Protein AF-A0A453EHL2-F1 (afdb_monomer_lite)

Structure (mmCIF, N/CA/C/O backbone):
data_AF-A0A453EHL2-F1
#
_entry.id   AF-A0A453EHL2-F1
#
loop_
_atom_site.group_PDB
_atom_site.id
_atom_site.type_symbol
_atom_site.label_atom_id
_atom_site.label_alt_id
_atom_site.label_comp_id
_atom_site.label_asym_id
_atom_site.label_entity_id
_atom_site.label_seq_id
_atom_site.pdbx_PDB_ins_code
_atom_site.Cartn_x
_atom_site.Cartn_y
_atom_site.Cartn_z
_atom_site.occupancy
_atom_site.B_iso_or_equiv
_atom_site.auth_seq_id
_atom_site.auth_comp_id
_atom_site.auth_asym_id
_atom_site.auth_atom_id
_atom_site.pdbx_PDB_model_num
ATOM 1 N N . MET A 1 1 ? 47.346 1.087 -77.028 1.00 61.34 1 MET A N 1
ATOM 2 C CA . MET A 1 1 ? 46.342 2.070 -76.551 1.00 61.34 1 MET A CA 1
ATOM 3 C C . MET A 1 1 ? 45.057 1.338 -76.173 1.00 61.34 1 MET A C 1
ATOM 5 O O . MET A 1 1 ? 44.597 0.521 -76.953 1.00 61.34 1 MET A O 1
ATOM 9 N N . VAL A 1 2 ? 44.502 1.572 -74.978 1.00 69.56 2 VAL A N 1
ATOM 10 C CA . VAL A 1 2 ? 43.252 0.925 -74.516 1.00 69.56 2 VAL A CA 1
ATOM 11 C C . VAL A 1 2 ? 42.043 1.562 -75.211 1.00 69.56 2 VAL A C 1
ATOM 13 O O . VAL A 1 2 ? 41.914 2.787 -75.199 1.00 69.56 2 VAL A O 1
ATOM 16 N N . SER A 1 3 ? 41.150 0.739 -75.769 1.00 83.94 3 SER A N 1
ATOM 17 C CA . SER A 1 3 ? 39.964 1.190 -76.513 1.00 83.94 3 SER A CA 1
ATOM 18 C C . SER A 1 3 ? 38.950 1.913 -75.615 1.00 83.94 3 SER A C 1
ATOM 20 O O . SER A 1 3 ? 38.736 1.557 -74.450 1.00 83.94 3 SER A O 1
ATOM 22 N N . LEU A 1 4 ? 38.277 2.927 -76.165 1.00 85.06 4 LEU A N 1
ATOM 23 C CA . LEU A 1 4 ? 37.256 3.723 -75.477 1.00 85.06 4 LEU A CA 1
ATOM 24 C C . LEU A 1 4 ? 36.092 2.857 -74.952 1.00 85.06 4 LEU A C 1
ATOM 26 O O . LEU A 1 4 ? 35.589 3.089 -73.850 1.00 85.06 4 LEU A O 1
ATOM 30 N N . ALA A 1 5 ? 35.745 1.786 -75.672 1.00 86.94 5 ALA A N 1
ATOM 31 C CA . ALA A 1 5 ? 34.728 0.819 -75.257 1.00 86.94 5 ALA A CA 1
ATOM 32 C C . ALA A 1 5 ? 35.096 0.100 -73.941 1.00 86.94 5 ALA A C 1
ATOM 34 O O . ALA A 1 5 ? 34.251 -0.062 -73.054 1.00 86.94 5 ALA A O 1
ATOM 35 N N . GLN A 1 6 ? 36.373 -0.257 -73.760 1.00 89.06 6 GLN A N 1
ATOM 36 C CA . GLN A 1 6 ? 36.868 -0.912 -72.543 1.00 89.06 6 GLN A CA 1
ATOM 37 C C . GLN A 1 6 ? 36.825 0.039 -71.334 1.00 89.06 6 GLN A C 1
ATOM 39 O O . GLN A 1 6 ? 36.450 -0.368 -70.229 1.00 89.06 6 GLN A O 1
ATOM 44 N N . LYS A 1 7 ? 37.127 1.331 -71.536 1.00 91.00 7 LYS A N 1
ATOM 45 C CA . LYS A 1 7 ? 36.988 2.364 -70.490 1.00 91.00 7 LYS A CA 1
ATOM 46 C C . LYS A 1 7 ? 35.525 2.527 -70.054 1.00 91.00 7 LYS A C 1
ATOM 48 O O . LYS A 1 7 ? 35.248 2.598 -68.852 1.00 91.00 7 LYS A O 1
ATOM 53 N N . LEU A 1 8 ? 34.586 2.509 -71.003 1.00 90.75 8 LEU A N 1
ATOM 54 C CA . LEU A 1 8 ? 33.151 2.620 -70.722 1.00 90.75 8 LEU A CA 1
ATOM 55 C C . LEU A 1 8 ? 32.627 1.415 -69.919 1.00 90.75 8 LEU A C 1
ATOM 57 O O . LEU A 1 8 ? 31.909 1.584 -68.928 1.00 90.75 8 LEU A O 1
ATOM 61 N N . GLN A 1 9 ? 33.028 0.194 -70.290 1.00 90.50 9 GLN A N 1
ATOM 62 C CA . GLN A 1 9 ? 32.686 -1.026 -69.549 1.00 90.50 9 GLN A CA 1
ATOM 63 C C . GLN A 1 9 ? 33.275 -1.026 -68.129 1.00 90.50 9 GLN A C 1
ATOM 65 O O . GLN A 1 9 ? 32.561 -1.331 -67.167 1.00 90.50 9 GLN A O 1
ATOM 70 N N . LYS A 1 10 ? 34.539 -0.606 -67.965 1.00 93.19 10 LYS A N 1
ATOM 71 C CA . LYS A 1 10 ? 35.178 -0.451 -66.645 1.00 93.19 10 LYS A CA 1
ATOM 72 C C . LYS A 1 10 ? 34.409 0.537 -65.764 1.00 93.19 10 LYS A C 1
ATOM 74 O O . LYS A 1 10 ? 34.163 0.235 -64.595 1.00 93.19 10 LYS A O 1
ATOM 79 N N . SER A 1 11 ? 33.974 1.669 -66.321 1.00 91.69 11 SER A N 1
ATOM 80 C CA . SER A 1 11 ? 33.153 2.659 -65.611 1.00 91.69 11 SER A CA 1
ATOM 81 C C . SER A 1 11 ? 31.808 2.076 -65.151 1.00 91.69 11 SER A C 1
ATOM 83 O O . SER A 1 11 ? 31.468 2.168 -63.968 1.00 91.69 11 SER A O 1
ATOM 85 N N . LYS A 1 12 ? 31.082 1.370 -66.034 1.00 94.88 12 LYS A N 1
ATOM 86 C CA . LYS A 1 12 ? 29.815 0.692 -65.689 1.00 94.88 12 LYS A CA 1
ATOM 87 C C . LYS A 1 12 ? 30.000 -0.336 -64.565 1.00 94.88 12 LYS A C 1
ATOM 89 O O . LYS A 1 12 ? 29.216 -0.349 -63.611 1.00 94.88 12 LYS A O 1
ATOM 94 N N . ARG A 1 13 ? 31.051 -1.163 -64.632 1.00 93.75 13 ARG A N 1
ATOM 95 C CA . ARG A 1 13 ? 31.381 -2.152 -63.589 1.00 93.75 13 ARG A CA 1
ATOM 96 C C . ARG A 1 13 ? 31.704 -1.479 -62.256 1.00 93.75 13 ARG A C 1
ATOM 98 O O . ARG A 1 13 ? 31.163 -1.877 -61.228 1.00 93.75 13 ARG A O 1
ATOM 105 N N . ASN A 1 14 ? 32.521 -0.429 -62.279 1.00 95.50 14 ASN A N 1
ATOM 106 C CA . ASN A 1 14 ? 32.888 0.330 -61.087 1.00 95.50 14 ASN A CA 1
ATOM 107 C C . ASN A 1 14 ? 31.666 1.012 -60.444 1.00 95.50 14 ASN A C 1
ATOM 109 O O . ASN A 1 14 ? 31.495 0.957 -59.229 1.00 95.50 14 ASN A O 1
ATOM 113 N N . LYS A 1 15 ? 30.750 1.576 -61.246 1.00 95.81 15 LYS A N 1
ATOM 114 C CA . LYS A 1 15 ? 29.490 2.156 -60.747 1.00 95.81 15 LYS A CA 1
ATOM 115 C C . LYS A 1 15 ? 28.632 1.110 -60.027 1.00 95.81 15 LYS A C 1
ATOM 117 O O . LYS A 1 15 ? 28.148 1.379 -58.927 1.00 95.81 15 LYS A O 1
ATOM 122 N N . ARG A 1 16 ? 28.481 -0.089 -60.606 1.00 95.94 16 ARG A N 1
ATOM 123 C CA . ARG A 1 16 ? 27.758 -1.211 -59.974 1.00 95.94 16 ARG A CA 1
ATOM 124 C C . ARG A 1 16 ? 28.440 -1.671 -58.684 1.00 95.94 16 ARG A C 1
ATOM 126 O O . ARG A 1 16 ? 27.754 -1.845 -57.681 1.00 95.94 16 ARG A O 1
ATOM 133 N N . TRP A 1 17 ? 29.766 -1.809 -58.686 1.00 96.50 17 TRP A N 1
ATOM 134 C CA . TRP A 1 17 ? 30.536 -2.188 -57.498 1.00 96.50 17 TRP A CA 1
ATOM 135 C C . TRP A 1 17 ? 30.382 -1.168 -56.362 1.00 96.50 17 TRP A C 1
ATOM 137 O O . TRP A 1 17 ? 30.021 -1.550 -55.254 1.00 96.50 17 TRP A O 1
ATOM 147 N N . ARG A 1 18 ? 30.524 0.135 -56.644 1.00 96.44 18 ARG A N 1
ATOM 148 C CA . ARG A 1 18 ? 30.314 1.200 -55.647 1.00 96.44 18 ARG A CA 1
ATOM 149 C C . ARG A 1 18 ? 28.893 1.198 -55.081 1.00 96.44 18 ARG A C 1
ATOM 151 O O . ARG A 1 18 ? 28.725 1.403 -53.884 1.00 96.44 18 ARG A O 1
ATOM 158 N N . LYS A 1 19 ? 27.875 0.954 -55.920 1.00 96.44 19 LYS A N 1
ATOM 159 C CA . LYS A 1 19 ? 26.477 0.843 -55.465 1.00 96.44 19 LYS A CA 1
ATOM 160 C C . LYS A 1 19 ? 26.300 -0.340 -54.508 1.00 96.44 19 LYS A C 1
ATOM 162 O O . LYS A 1 19 ? 25.721 -0.151 -53.445 1.00 96.44 19 LYS A O 1
ATOM 167 N N . ARG A 1 20 ? 26.829 -1.522 -54.852 1.00 96.31 20 ARG A N 1
ATOM 168 C CA . ARG A 1 20 ? 26.786 -2.706 -53.973 1.00 96.31 20 ARG A CA 1
ATOM 169 C C . ARG A 1 20 ? 27.537 -2.472 -52.664 1.00 96.31 20 ARG A C 1
ATOM 171 O O . ARG A 1 20 ? 26.991 -2.775 -51.616 1.00 96.31 20 ARG A O 1
ATOM 178 N N . LYS A 1 21 ? 28.730 -1.867 -52.720 1.00 96.56 21 LYS A N 1
ATOM 179 C CA . LYS A 1 21 ? 29.522 -1.543 -51.526 1.00 96.56 21 LYS A CA 1
ATOM 180 C C . LYS A 1 21 ? 28.768 -0.600 -50.586 1.00 96.56 21 LYS A C 1
ATOM 182 O O . LYS A 1 21 ? 28.676 -0.894 -49.406 1.00 96.56 21 LYS A O 1
ATOM 187 N N . ARG A 1 22 ? 28.172 0.485 -51.099 1.00 97.12 22 ARG A N 1
ATOM 188 C CA . ARG A 1 22 ? 27.352 1.394 -50.275 1.00 97.12 22 ARG A CA 1
ATOM 189 C C . ARG A 1 22 ? 26.134 0.705 -49.671 1.00 97.12 22 ARG A C 1
ATOM 191 O O . ARG A 1 22 ? 25.842 0.950 -48.513 1.00 97.12 22 ARG A O 1
ATOM 198 N N . LYS A 1 23 ? 25.453 -0.153 -50.440 1.00 96.62 23 LYS A N 1
ATOM 199 C CA . LYS A 1 23 ? 24.306 -0.915 -49.932 1.00 96.62 23 LYS A CA 1
ATOM 200 C C . LYS A 1 23 ? 24.724 -1.834 -48.783 1.00 96.62 23 LYS A C 1
ATOM 202 O O . LYS A 1 23 ? 24.118 -1.770 -47.731 1.00 96.62 23 LYS A O 1
ATOM 207 N N . HIS A 1 24 ? 25.799 -2.600 -48.962 1.00 96.19 24 HIS A N 1
ATOM 208 C CA . HIS A 1 24 ? 26.326 -3.481 -47.919 1.00 96.19 24 HIS A CA 1
ATOM 209 C C . HIS A 1 24 ? 26.760 -2.703 -46.669 1.00 96.19 24 HIS A C 1
ATOM 211 O O . HIS A 1 24 ? 26.543 -3.154 -45.554 1.00 96.19 24 HIS A O 1
ATOM 217 N N . VAL A 1 25 ? 27.381 -1.533 -46.838 1.00 96.38 25 VAL A N 1
ATOM 218 C CA . VAL A 1 25 ? 27.760 -0.671 -45.708 1.00 96.38 25 VAL A CA 1
ATOM 219 C C . VAL A 1 25 ? 26.519 -0.146 -44.980 1.00 96.38 25 VAL A C 1
ATOM 221 O O . VAL A 1 25 ? 26.469 -0.216 -43.762 1.00 96.38 25 VAL A O 1
ATOM 224 N N . ALA A 1 26 ? 25.493 0.308 -45.705 1.00 96.31 26 ALA A N 1
ATOM 225 C CA . ALA A 1 26 ? 24.233 0.740 -45.099 1.00 96.31 26 ALA A CA 1
ATOM 226 C C . ALA A 1 26 ? 23.505 -0.408 -44.378 1.00 96.31 26 ALA A C 1
ATOM 228 O O . ALA A 1 26 ? 22.989 -0.202 -43.290 1.00 96.31 26 ALA A O 1
ATOM 229 N N . GLU A 1 27 ? 23.502 -1.616 -44.947 1.00 96.50 27 GLU A N 1
ATOM 230 C CA . GLU A 1 27 ? 22.934 -2.812 -44.309 1.00 96.50 27 GLU A CA 1
ATOM 231 C C . GLU A 1 27 ? 23.678 -3.187 -43.019 1.00 96.50 27 GLU A C 1
ATOM 233 O O . GLU A 1 27 ? 23.044 -3.622 -42.064 1.00 96.50 27 GLU A O 1
ATOM 238 N N . LEU A 1 28 ? 25.006 -3.015 -42.969 1.00 96.12 28 LEU A N 1
ATOM 239 C CA . LEU A 1 28 ? 25.777 -3.217 -41.738 1.00 96.12 28 LEU A CA 1
ATOM 240 C C . LEU A 1 28 ? 25.402 -2.188 -40.669 1.00 96.12 28 LEU A C 1
ATOM 242 O O . LEU A 1 28 ? 25.087 -2.585 -39.554 1.00 96.12 28 LEU A O 1
ATOM 246 N N . PHE A 1 29 ? 25.364 -0.902 -41.025 1.00 95.62 29 PHE A N 1
ATOM 247 C CA . PHE A 1 29 ? 24.966 0.151 -40.088 1.00 95.62 29 PHE A CA 1
ATOM 248 C C . PHE A 1 29 ? 23.530 -0.023 -39.590 1.00 95.62 29 PHE A C 1
ATOM 250 O O . PHE A 1 29 ? 23.274 0.150 -38.410 1.00 95.62 29 PHE A O 1
ATOM 257 N N . GLN A 1 30 ? 22.592 -0.418 -40.456 1.00 96.00 30 GLN A N 1
ATOM 258 C CA . GLN A 1 30 ? 21.213 -0.690 -40.041 1.00 96.00 30 GLN A CA 1
ATOM 259 C C . GLN A 1 30 ? 21.122 -1.837 -39.038 1.00 96.00 30 GLN A C 1
ATOM 261 O O . GLN A 1 30 ? 20.339 -1.755 -38.099 1.00 96.00 30 GLN A O 1
ATOM 266 N N . LYS A 1 31 ? 21.906 -2.904 -39.235 1.00 96.31 31 LYS A N 1
ATOM 267 C CA . LYS A 1 31 ? 21.967 -4.007 -38.272 1.00 96.31 31 LYS A CA 1
ATOM 268 C C . LYS A 1 31 ? 22.520 -3.527 -36.940 1.00 96.31 31 LYS A C 1
ATOM 270 O O . LYS A 1 31 ? 21.915 -3.802 -35.920 1.00 96.31 31 LYS A O 1
ATOM 275 N N . GLU A 1 32 ? 23.622 -2.789 -36.966 1.00 95.06 32 GLU A N 1
ATOM 276 C CA . GLU A 1 32 ? 24.246 -2.238 -35.765 1.00 95.06 32 GLU A CA 1
ATOM 277 C C . GLU A 1 32 ? 23.293 -1.308 -34.997 1.00 95.06 32 GLU A C 1
ATOM 279 O O . GLU A 1 32 ? 23.075 -1.521 -33.809 1.00 95.06 32 GLU A O 1
ATOM 284 N N . SER A 1 33 ? 22.642 -0.355 -35.673 1.00 95.31 33 SER A N 1
ATOM 285 C CA . SER A 1 33 ? 21.617 0.497 -35.054 1.00 95.31 33 SER A CA 1
ATOM 286 C C . SER A 1 33 ? 20.458 -0.314 -34.475 1.00 95.31 33 SER A C 1
ATOM 288 O O . SER A 1 33 ? 20.048 -0.054 -33.353 1.00 95.31 33 SER A O 1
ATOM 290 N N . ALA A 1 34 ? 19.969 -1.332 -35.189 1.00 96.50 34 ALA A N 1
ATOM 291 C CA . ALA A 1 34 ? 18.890 -2.177 -34.686 1.00 96.50 34 ALA A CA 1
ATOM 292 C C . ALA A 1 34 ? 19.299 -3.001 -33.454 1.00 96.50 34 ALA A C 1
ATOM 294 O O . ALA A 1 34 ? 18.455 -3.259 -32.600 1.00 96.50 34 ALA A O 1
ATOM 295 N N . GLU A 1 35 ? 20.560 -3.433 -33.346 1.00 96.38 35 GLU A N 1
ATOM 296 C CA . GLU A 1 35 ? 21.044 -4.091 -32.127 1.00 96.38 35 GLU A CA 1
ATOM 297 C C . GLU A 1 35 ? 21.125 -3.106 -30.953 1.00 96.38 35 GLU A C 1
ATOM 299 O O . GLU A 1 35 ? 20.736 -3.465 -29.845 1.00 96.38 35 GLU A O 1
ATOM 304 N N . PHE A 1 36 ? 21.547 -1.858 -31.183 1.00 96.69 36 PHE A N 1
ATOM 305 C CA . PHE A 1 36 ? 21.509 -0.823 -30.143 1.00 96.69 36 PHE A CA 1
ATOM 306 C C . PHE A 1 36 ? 20.079 -0.531 -29.679 1.00 96.69 36 PHE A C 1
ATOM 308 O O . PHE A 1 36 ? 19.811 -0.589 -28.482 1.00 96.69 36 PHE A O 1
ATOM 315 N N . ASP A 1 37 ? 19.147 -0.338 -30.616 1.00 96.62 37 ASP A N 1
ATOM 316 C CA . ASP A 1 37 ? 17.738 -0.088 -30.297 1.00 96.62 37 ASP A CA 1
ATOM 317 C C . ASP A 1 37 ? 17.124 -1.236 -29.477 1.00 96.62 37 ASP A C 1
ATOM 319 O O . ASP A 1 37 ? 16.298 -1.004 -28.595 1.00 96.62 37 ASP A O 1
ATOM 323 N N . ARG A 1 38 ? 17.521 -2.488 -29.746 1.00 97.31 38 ARG A N 1
ATOM 324 C CA . ARG A 1 38 ? 17.077 -3.656 -28.966 1.00 97.31 38 ARG A CA 1
ATOM 325 C C . ARG A 1 38 ? 17.604 -3.633 -27.539 1.00 97.31 38 ARG A C 1
ATOM 327 O O . ARG A 1 38 ? 16.843 -3.919 -26.620 1.00 97.31 38 ARG A O 1
ATOM 334 N N . ILE A 1 39 ? 18.885 -3.318 -27.360 1.00 97.31 39 ILE A N 1
ATOM 335 C CA . ILE A 1 39 ? 19.506 -3.247 -26.032 1.00 97.31 39 ILE A CA 1
ATOM 336 C C . ILE A 1 39 ? 18.860 -2.124 -25.213 1.00 97.31 39 ILE A C 1
ATOM 338 O O . ILE A 1 39 ? 18.542 -2.328 -24.041 1.00 97.31 39 ILE A O 1
ATOM 342 N N . ASP A 1 40 ? 18.601 -0.972 -25.832 1.00 97.50 40 ASP A N 1
ATOM 343 C CA . ASP A 1 40 ? 17.923 0.149 -25.179 1.00 97.50 40 ASP A CA 1
ATOM 344 C C . ASP A 1 40 ? 16.491 -0.224 -24.765 1.00 97.50 40 ASP A C 1
ATOM 346 O O . ASP A 1 40 ? 16.092 0.027 -23.625 1.00 97.50 40 ASP A O 1
ATOM 350 N N . GLN A 1 41 ? 15.741 -0.908 -25.638 1.00 97.56 41 GLN A N 1
ATOM 351 C CA . GLN A 1 41 ? 14.408 -1.425 -25.308 1.00 97.56 41 GLN A CA 1
ATOM 352 C C . GLN A 1 41 ? 14.445 -2.420 -24.144 1.00 97.56 41 GLN A C 1
ATOM 354 O O . GLN A 1 41 ? 13.621 -2.330 -23.235 1.00 97.56 41 GLN A O 1
ATOM 359 N N . GLU A 1 42 ? 15.404 -3.346 -24.127 1.00 97.69 42 GLU A N 1
ATOM 360 C CA . GLU A 1 42 ? 15.552 -4.305 -23.030 1.00 97.69 42 GLU A CA 1
ATOM 361 C C . GLU A 1 42 ? 15.858 -3.597 -21.699 1.00 97.69 42 GLU A C 1
ATOM 363 O O . GLU A 1 42 ? 15.284 -3.940 -20.659 1.00 97.69 42 GLU A O 1
ATOM 368 N N . ALA A 1 43 ? 16.706 -2.566 -21.725 1.00 97.75 43 ALA A N 1
ATOM 369 C CA . ALA A 1 43 ? 17.003 -1.749 -20.553 1.00 97.75 43 ALA A CA 1
ATOM 370 C C . ALA A 1 43 ? 15.765 -0.980 -20.060 1.00 97.75 43 ALA A C 1
ATOM 372 O O . ALA A 1 43 ? 15.496 -0.938 -18.853 1.00 97.75 43 ALA A O 1
ATOM 373 N N . ASP A 1 44 ? 14.983 -0.404 -20.972 1.00 97.75 44 ASP A N 1
ATOM 374 C CA . ASP A 1 44 ? 13.730 0.282 -20.654 1.00 97.75 44 ASP A CA 1
ATOM 375 C C . ASP A 1 44 ? 12.691 -0.661 -20.058 1.00 97.75 44 ASP A C 1
ATOM 377 O O . ASP A 1 44 ? 12.098 -0.356 -19.018 1.00 97.75 44 ASP A O 1
ATOM 381 N N . GLU A 1 45 ? 12.509 -1.836 -20.652 1.00 98.00 45 GLU A N 1
ATOM 382 C CA . GLU A 1 45 ? 11.623 -2.864 -20.120 1.00 98.00 45 GLU A CA 1
ATOM 383 C C . GLU A 1 45 ? 12.059 -3.316 -18.729 1.00 98.00 45 GLU A C 1
ATOM 385 O O . GLU A 1 45 ? 11.225 -3.466 -17.830 1.00 98.00 45 GLU A O 1
ATOM 390 N N . TRP A 1 46 ? 13.359 -3.519 -18.519 1.00 98.12 46 TRP A N 1
ATOM 391 C CA . TRP A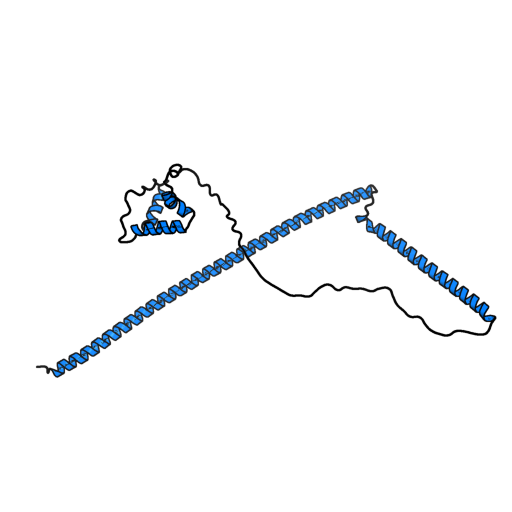 1 46 ? 13.885 -3.884 -17.212 1.00 98.12 46 TRP A CA 1
ATOM 392 C C . TRP A 1 46 ? 13.588 -2.798 -16.171 1.00 98.12 46 TRP A C 1
ATOM 394 O O . TRP A 1 46 ? 13.081 -3.109 -15.087 1.00 98.12 46 TRP A O 1
ATOM 404 N N . ARG A 1 47 ? 13.802 -1.521 -16.510 1.00 98.00 47 ARG A N 1
ATOM 405 C CA . ARG A 1 47 ? 13.459 -0.386 -15.637 1.00 98.00 47 ARG A CA 1
ATOM 406 C C . ARG A 1 47 ? 11.965 -0.325 -15.344 1.00 98.00 47 ARG A C 1
ATOM 408 O O . ARG A 1 47 ? 11.579 -0.184 -14.184 1.00 98.00 47 ARG A O 1
ATOM 415 N N . ALA A 1 48 ? 11.120 -0.490 -16.358 1.00 98.25 48 ALA A N 1
ATOM 416 C CA . ALA A 1 48 ? 9.671 -0.509 -16.195 1.00 98.25 48 ALA A CA 1
ATOM 417 C C . ALA A 1 48 ? 9.224 -1.640 -15.254 1.00 98.25 48 ALA A C 1
ATOM 419 O O . ALA A 1 48 ? 8.392 -1.423 -14.368 1.00 98.25 48 ALA A O 1
ATOM 420 N N . ARG A 1 49 ? 9.826 -2.832 -15.378 1.00 97.62 49 ARG A N 1
ATOM 421 C CA . ARG A 1 49 ? 9.573 -3.967 -14.477 1.00 97.62 49 ARG A CA 1
ATOM 422 C C . ARG A 1 49 ? 9.991 -3.655 -13.041 1.00 97.62 49 ARG A C 1
ATOM 424 O O . ARG A 1 49 ? 9.228 -3.968 -12.128 1.00 97.62 49 ARG A O 1
ATOM 431 N N . GLN A 1 50 ? 11.146 -3.022 -12.827 1.00 97.31 50 GLN A N 1
ATOM 432 C CA . GLN A 1 50 ? 11.588 -2.616 -11.485 1.00 97.31 50 GLN A CA 1
ATOM 433 C C . GLN A 1 50 ? 10.640 -1.589 -10.864 1.00 97.31 50 GLN A C 1
ATOM 435 O O . GLN A 1 50 ? 10.148 -1.805 -9.759 1.00 97.31 50 GLN A O 1
ATOM 440 N N . ILE A 1 51 ? 10.290 -0.534 -11.603 1.00 97.75 51 ILE A N 1
ATOM 441 C CA . ILE A 1 51 ? 9.341 0.489 -11.141 1.00 97.75 51 ILE A CA 1
ATOM 442 C C . ILE A 1 51 ? 7.994 -0.152 -10.790 1.00 97.75 51 ILE A C 1
ATOM 444 O O . ILE A 1 51 ? 7.430 0.121 -9.730 1.00 97.75 51 ILE A O 1
ATOM 448 N N . SER A 1 52 ? 7.490 -1.050 -11.639 1.00 97.44 52 SER A N 1
ATOM 449 C CA . SER A 1 52 ? 6.252 -1.784 -11.371 1.00 97.44 52 SER A CA 1
ATOM 450 C C . SER A 1 52 ? 6.355 -2.653 -10.114 1.00 97.44 52 SER A C 1
ATOM 452 O O . SER A 1 52 ? 5.417 -2.688 -9.314 1.00 97.44 52 SER A O 1
ATOM 454 N N . ASN A 1 53 ? 7.478 -3.350 -9.917 1.00 98.19 53 ASN A N 1
ATOM 455 C CA . ASN A 1 53 ? 7.719 -4.175 -8.733 1.00 98.19 53 ASN A CA 1
ATOM 456 C C . ASN A 1 53 ? 7.739 -3.322 -7.457 1.00 98.19 53 ASN A C 1
ATOM 458 O O . ASN A 1 53 ? 7.077 -3.661 -6.476 1.00 98.19 53 ASN A O 1
ATOM 462 N N . ASP A 1 54 ? 8.414 -2.176 -7.491 1.00 97.88 54 ASP A N 1
ATOM 463 C CA . ASP A 1 54 ? 8.483 -1.249 -6.364 1.00 97.88 54 ASP A CA 1
ATOM 464 C C . ASP A 1 54 ? 7.120 -0.637 -6.037 1.00 97.88 54 ASP A C 1
ATOM 466 O O . ASP A 1 54 ? 6.745 -0.552 -4.865 1.00 97.88 54 ASP A O 1
ATOM 470 N N . ILE A 1 55 ? 6.336 -0.260 -7.052 1.00 98.19 55 ILE A N 1
ATOM 471 C CA . ILE A 1 55 ? 4.958 0.209 -6.860 1.00 98.19 55 ILE A CA 1
ATOM 472 C C . ILE A 1 55 ? 4.110 -0.891 -6.210 1.00 98.19 55 ILE A C 1
ATOM 474 O O . ILE A 1 55 ? 3.372 -0.613 -5.262 1.00 98.19 55 ILE A O 1
ATOM 478 N N . ALA A 1 56 ? 4.223 -2.138 -6.674 1.00 98.12 56 ALA A N 1
ATOM 479 C CA . ALA A 1 56 ? 3.500 -3.267 -6.094 1.00 98.12 56 ALA A CA 1
ATOM 480 C C . ALA A 1 56 ? 3.905 -3.512 -4.630 1.00 98.12 56 ALA A C 1
ATOM 482 O O . ALA A 1 56 ? 3.032 -3.624 -3.767 1.00 98.12 56 ALA A O 1
ATOM 483 N N . LYS A 1 57 ? 5.207 -3.504 -4.318 1.00 98.19 57 LYS A N 1
ATOM 484 C CA . LYS A 1 57 ? 5.721 -3.624 -2.943 1.00 98.19 57 LYS A CA 1
ATOM 485 C C . LYS A 1 57 ? 5.190 -2.519 -2.033 1.00 98.19 57 LYS A C 1
ATOM 487 O O . LYS A 1 57 ? 4.701 -2.817 -0.946 1.00 98.19 57 LYS A O 1
ATOM 492 N N . ARG A 1 58 ? 5.219 -1.257 -2.479 1.00 98.25 58 ARG A N 1
ATOM 493 C CA . ARG A 1 58 ? 4.674 -0.125 -1.707 1.00 98.25 58 ARG A CA 1
ATOM 494 C C . ARG A 1 58 ? 3.179 -0.280 -1.440 1.00 98.25 58 ARG A C 1
ATOM 496 O O . ARG A 1 58 ? 2.736 -0.001 -0.330 1.00 98.25 58 ARG A O 1
ATOM 503 N N . LYS A 1 59 ? 2.403 -0.754 -2.421 1.00 98.50 59 LYS A N 1
ATOM 504 C CA . LYS A 1 59 ? 0.967 -1.028 -2.239 1.00 98.50 59 LYS A CA 1
ATOM 505 C C . LYS A 1 59 ? 0.726 -2.117 -1.196 1.00 98.50 59 LYS A C 1
ATOM 507 O O . LYS A 1 59 ? -0.105 -1.924 -0.315 1.00 98.50 59 LYS A O 1
ATOM 512 N N . VAL A 1 60 ? 1.471 -3.221 -1.257 1.00 98.19 60 VAL A N 1
ATOM 513 C CA . VAL A 1 60 ? 1.370 -4.307 -0.269 1.00 98.19 60 VAL A CA 1
ATOM 514 C C . VAL A 1 60 ? 1.722 -3.810 1.133 1.00 98.19 60 VAL A C 1
ATOM 516 O O . VAL A 1 60 ? 0.988 -4.089 2.080 1.00 98.19 60 VAL A O 1
ATOM 519 N N . GLU A 1 61 ? 2.793 -3.029 1.277 1.00 98.06 61 GLU A N 1
ATOM 520 C CA . GLU A 1 61 ? 3.177 -2.475 2.580 1.00 98.06 61 GLU A CA 1
ATOM 521 C C . GLU A 1 61 ? 2.127 -1.482 3.107 1.00 98.06 61 GLU A C 1
ATOM 523 O O . GLU A 1 61 ? 1.755 -1.541 4.276 1.00 98.06 61 GLU A O 1
ATOM 528 N N . SER A 1 62 ? 1.558 -0.635 2.244 1.00 98.00 62 SER A N 1
ATOM 529 C CA . SER A 1 62 ? 0.445 0.250 2.612 1.00 98.00 62 SER A CA 1
ATOM 530 C C . SER A 1 62 ? -0.784 -0.540 3.083 1.00 98.00 62 SER A C 1
ATOM 532 O O . SER A 1 62 ? -1.337 -0.250 4.146 1.00 98.00 62 SER A O 1
ATOM 534 N N . MET A 1 63 ? -1.172 -1.601 2.368 1.00 97.75 63 MET A N 1
ATOM 535 C CA . MET A 1 63 ? -2.267 -2.485 2.789 1.00 97.75 63 MET A CA 1
ATOM 536 C C . MET A 1 63 ? -1.984 -3.145 4.143 1.00 97.75 63 MET A C 1
ATOM 538 O O . MET A 1 63 ? -2.872 -3.225 4.993 1.00 97.75 63 MET A O 1
ATOM 542 N N . LYS A 1 64 ? -0.742 -3.576 4.379 1.00 98.38 64 LYS A N 1
ATOM 543 C CA . LYS A 1 64 ? -0.310 -4.157 5.656 1.00 98.38 64 LYS A CA 1
ATOM 544 C C . LYS A 1 64 ? -0.407 -3.148 6.802 1.00 98.38 64 LYS A C 1
ATOM 546 O O . LYS A 1 64 ? -0.864 -3.506 7.888 1.00 98.38 64 LYS A O 1
ATOM 551 N N . GLN A 1 65 ? -0.026 -1.893 6.568 1.00 98.25 65 GLN A N 1
ATOM 552 C CA . GLN A 1 65 ? -0.175 -0.816 7.550 1.00 98.25 65 GLN A CA 1
ATOM 553 C C . GLN A 1 65 ? -1.647 -0.555 7.886 1.00 98.25 65 GLN A C 1
ATOM 555 O O . GLN A 1 65 ? -1.987 -0.449 9.066 1.00 98.25 65 GLN A O 1
ATOM 560 N N . ILE A 1 66 ? -2.528 -0.528 6.882 1.00 98.00 66 ILE A N 1
ATOM 561 C CA . ILE A 1 66 ? -3.978 -0.376 7.079 1.00 98.00 66 ILE A CA 1
ATOM 562 C C . ILE A 1 66 ? -4.535 -1.542 7.904 1.00 98.00 66 ILE A C 1
ATOM 564 O O . ILE A 1 66 ? -5.231 -1.317 8.893 1.00 98.00 66 ILE A O 1
ATOM 568 N N . ALA A 1 67 ? -4.185 -2.782 7.553 1.00 97.81 67 ALA A N 1
ATOM 569 C CA . ALA A 1 67 ? -4.623 -3.968 8.286 1.00 97.81 67 ALA A CA 1
ATOM 570 C C . ALA A 1 67 ? -4.154 -3.942 9.750 1.00 97.81 67 ALA A C 1
ATOM 572 O O . ALA A 1 67 ? -4.942 -4.199 10.659 1.00 97.81 67 ALA A O 1
ATOM 573 N N . LYS A 1 68 ? -2.893 -3.560 9.994 1.00 98.38 68 LYS A N 1
ATOM 574 C CA . LYS A 1 68 ? -2.342 -3.417 11.349 1.00 98.38 68 LYS A CA 1
ATOM 575 C C . LYS A 1 68 ? -3.057 -2.324 12.144 1.00 98.38 68 LYS A C 1
ATOM 577 O O . LYS A 1 68 ? -3.341 -2.528 13.322 1.00 98.38 68 LYS A O 1
ATOM 582 N N . LYS A 1 69 ? -3.350 -1.179 11.519 1.00 98.31 69 LYS A N 1
ATOM 583 C CA . LYS A 1 69 ? -4.080 -0.078 12.158 1.00 98.31 69 LYS A CA 1
ATOM 584 C C . LYS A 1 69 ? -5.485 -0.523 12.564 1.00 98.31 69 LYS A C 1
ATOM 586 O O . LYS A 1 69 ? -5.825 -0.390 13.734 1.00 98.31 69 LYS A O 1
ATOM 591 N N . LYS A 1 70 ? -6.228 -1.146 11.645 1.00 98.31 70 LYS A N 1
ATOM 592 C CA . LYS A 1 70 ? -7.572 -1.675 11.912 1.00 98.31 70 LYS A CA 1
ATOM 593 C C . LYS A 1 70 ? -7.566 -2.717 13.034 1.00 98.31 70 LYS A C 1
ATOM 595 O O . LYS A 1 70 ? -8.373 -2.636 13.948 1.00 98.31 70 LYS A O 1
ATOM 600 N N . ALA A 1 71 ? -6.618 -3.656 13.015 1.00 98.19 71 ALA A N 1
ATOM 601 C CA . ALA A 1 71 ? -6.488 -4.655 14.076 1.00 98.19 71 ALA A CA 1
ATOM 602 C C . ALA A 1 71 ? -6.198 -4.021 15.449 1.00 98.19 71 ALA A C 1
ATOM 604 O O . ALA A 1 71 ? -6.716 -4.476 16.463 1.00 98.19 71 ALA A O 1
ATOM 605 N N . ASN A 1 72 ? -5.386 -2.963 15.493 1.00 98.25 72 ASN A N 1
ATOM 606 C CA . ASN A 1 72 ? -5.085 -2.250 16.733 1.00 98.25 72 ASN A CA 1
ATOM 607 C C . ASN A 1 72 ? -6.274 -1.417 17.241 1.00 98.25 72 ASN A C 1
ATOM 609 O O . ASN A 1 72 ? -6.459 -1.306 18.447 1.00 98.25 72 ASN A O 1
ATOM 613 N N . GLU A 1 73 ? -7.067 -0.833 16.344 1.00 98.12 73 GLU A N 1
ATOM 614 C CA . GLU A 1 73 ? -8.308 -0.126 16.691 1.00 98.12 73 GLU A CA 1
ATOM 615 C C . GLU A 1 73 ? -9.350 -1.085 17.277 1.00 98.12 73 GLU A C 1
ATOM 617 O O . GLU A 1 73 ? -9.873 -0.816 18.355 1.00 98.12 73 GLU A O 1
ATOM 622 N N . GLU A 1 74 ? -9.568 -2.241 16.644 1.00 97.69 74 GLU A N 1
ATOM 623 C CA . GLU A 1 74 ? -10.442 -3.294 17.180 1.00 97.69 74 GLU A CA 1
ATOM 624 C C . GLU A 1 74 ? -9.940 -3.816 18.530 1.00 97.69 74 GLU A C 1
ATOM 626 O O . GLU A 1 74 ? -10.722 -3.983 19.463 1.00 97.69 74 GLU A O 1
ATOM 631 N N . ARG A 1 75 ? -8.623 -4.005 18.687 1.00 98.12 75 ARG A N 1
ATOM 632 C CA . ARG A 1 75 ? -8.049 -4.415 19.974 1.00 98.12 75 ARG A CA 1
ATOM 633 C C . ARG A 1 75 ? -8.345 -3.397 21.075 1.00 98.12 75 ARG A C 1
ATOM 635 O O . ARG A 1 75 ? -8.795 -3.788 22.142 1.00 98.12 75 ARG A O 1
ATOM 642 N N . LYS A 1 76 ? -8.145 -2.103 20.806 1.00 98.19 76 LYS A N 1
ATOM 643 C CA . LYS A 1 76 ? -8.453 -1.025 21.762 1.00 98.19 76 LYS A CA 1
ATOM 644 C C . LYS A 1 76 ? -9.940 -0.953 22.100 1.00 98.19 76 LYS A C 1
ATOM 646 O O . LYS A 1 76 ? -10.293 -0.709 23.249 1.00 98.19 76 LYS A O 1
ATOM 651 N N . ARG A 1 77 ? -10.809 -1.171 21.111 1.00 98.38 77 ARG A N 1
ATOM 652 C CA . ARG A 1 77 ? -12.256 -1.241 21.323 1.00 98.38 77 ARG A CA 1
ATOM 653 C C . ARG A 1 77 ? -12.605 -2.372 22.291 1.00 98.38 77 ARG A C 1
ATOM 655 O O . ARG A 1 77 ? -13.245 -2.116 23.306 1.00 98.38 77 ARG A O 1
ATOM 662 N N . LEU A 1 78 ? -12.120 -3.583 22.022 1.00 98.06 78 LEU A N 1
ATOM 663 C CA . LEU A 1 78 ? -12.341 -4.742 22.889 1.00 98.06 78 LEU A CA 1
ATOM 664 C C . LEU A 1 78 ? -11.745 -4.546 24.289 1.00 98.06 78 LEU A C 1
ATOM 666 O O . LEU A 1 78 ? -12.372 -4.928 25.269 1.00 98.06 78 LEU A O 1
ATOM 670 N N . GLU A 1 79 ? -10.570 -3.918 24.398 1.00 98.00 79 GLU A N 1
ATOM 671 C CA . GLU A 1 79 ? -9.968 -3.551 25.688 1.00 98.00 79 GLU A CA 1
ATOM 672 C C . GLU A 1 79 ? -10.910 -2.642 26.503 1.00 98.00 79 GLU A C 1
ATOM 674 O O . GLU A 1 79 ? -11.140 -2.911 27.680 1.00 98.00 79 GLU A O 1
ATOM 679 N N . SER A 1 80 ? -11.521 -1.625 25.880 1.00 98.00 80 SER A N 1
ATOM 680 C CA . SER A 1 80 ? -12.473 -0.731 26.562 1.00 98.00 80 SER A CA 1
ATOM 681 C C . SER A 1 80 ? -13.806 -1.401 26.925 1.00 98.00 80 SER A C 1
ATOM 683 O O . SER A 1 80 ? -14.357 -1.149 27.996 1.00 98.00 80 SER A O 1
ATOM 685 N N . GLU A 1 81 ? -14.321 -2.285 26.063 1.00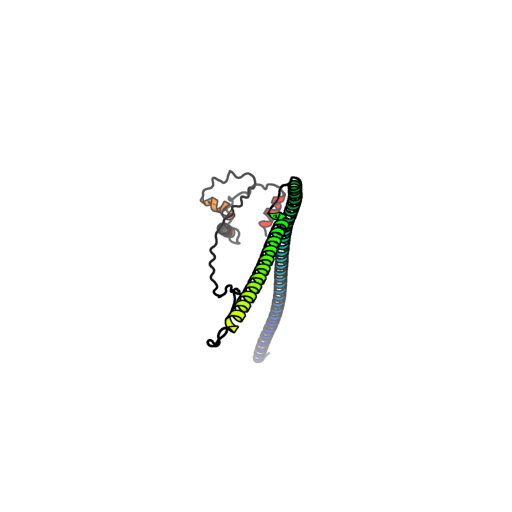 97.62 81 GLU A N 1
ATOM 686 C CA . GLU A 1 81 ? -15.534 -3.062 26.344 1.00 97.62 81 GLU A CA 1
ATOM 687 C C . GLU A 1 81 ? -15.298 -4.032 27.515 1.00 97.62 81 GLU A C 1
ATOM 689 O O . GLU A 1 81 ? -16.154 -4.173 28.390 1.00 97.62 81 GLU A O 1
ATOM 694 N N . LEU A 1 82 ? -14.112 -4.646 27.577 1.00 98.31 82 LEU A N 1
ATOM 695 C CA . LEU A 1 82 ? -13.703 -5.515 28.678 1.00 98.31 82 LEU A CA 1
ATOM 696 C C . LEU A 1 82 ? -13.544 -4.743 29.996 1.00 98.31 82 LEU A C 1
ATOM 698 O O . LEU A 1 82 ? -13.997 -5.221 31.034 1.00 98.31 82 LEU A O 1
ATOM 702 N N . GLU A 1 83 ? -12.956 -3.546 29.972 1.00 98.00 83 GLU A N 1
ATOM 703 C CA . GLU A 1 83 ? -12.871 -2.677 31.154 1.00 98.00 83 GLU A CA 1
ATOM 704 C C . GLU A 1 83 ? -14.264 -2.330 31.702 1.00 98.00 83 GLU A C 1
ATOM 706 O O . GLU A 1 83 ? -14.513 -2.449 32.906 1.00 98.00 83 GLU A O 1
ATOM 711 N N . LEU A 1 84 ? -15.200 -1.964 30.820 1.00 98.06 84 LEU A N 1
ATOM 712 C CA . LEU A 1 84 ? -16.580 -1.680 31.205 1.00 98.06 84 LEU A CA 1
ATOM 713 C C . LEU A 1 84 ? -17.270 -2.916 31.798 1.00 98.06 84 LEU A C 1
ATOM 715 O O . LEU A 1 84 ? -17.937 -2.806 32.828 1.00 98.06 84 LEU A O 1
ATOM 719 N N . ALA A 1 85 ? -17.097 -4.089 31.183 1.00 97.69 85 ALA A N 1
ATOM 720 C CA . ALA A 1 85 ? -17.665 -5.339 31.682 1.00 97.69 85 ALA A CA 1
ATOM 721 C C . ALA A 1 85 ? -17.157 -5.668 33.096 1.00 97.69 85 ALA A C 1
ATOM 723 O O . ALA A 1 85 ? -17.961 -5.975 33.978 1.00 97.69 85 ALA A O 1
ATOM 724 N N . LEU A 1 86 ? -15.851 -5.510 33.339 1.00 98.19 86 LEU A N 1
ATOM 725 C CA . LEU A 1 86 ? -15.257 -5.685 34.668 1.00 98.19 86 LEU A CA 1
ATOM 726 C C . LEU A 1 86 ? -15.832 -4.692 35.689 1.00 98.19 86 LEU A C 1
ATOM 728 O O . LEU A 1 86 ? -16.124 -5.066 36.825 1.00 98.19 86 LEU A O 1
ATOM 732 N N . MET A 1 87 ? -16.036 -3.429 35.305 1.00 98.19 87 MET A N 1
ATOM 733 C CA . MET A 1 87 ? -16.646 -2.430 36.188 1.00 98.19 87 MET A CA 1
ATOM 734 C C . MET A 1 87 ? -18.085 -2.805 36.564 1.00 98.19 87 MET A C 1
ATOM 736 O O . MET A 1 87 ? -18.465 -2.704 37.733 1.00 98.19 87 MET A O 1
ATOM 740 N N . VAL A 1 88 ? -18.879 -3.265 35.593 1.00 98.06 88 VAL A N 1
ATOM 741 C CA . VAL A 1 88 ? -20.258 -3.719 35.823 1.00 98.06 88 VAL A CA 1
ATOM 742 C C . VAL A 1 88 ? -20.288 -4.936 36.744 1.00 98.06 88 VAL A C 1
ATOM 744 O O . VAL A 1 88 ? -21.089 -4.947 37.676 1.00 98.06 88 VAL A O 1
ATOM 747 N N . GLU A 1 89 ? -19.396 -5.909 36.555 1.00 97.56 89 GLU A N 1
ATOM 748 C CA . GLU A 1 89 ? -19.274 -7.074 37.440 1.00 97.56 89 GLU A CA 1
ATOM 749 C C . GLU A 1 89 ? -18.996 -6.639 38.889 1.00 97.56 89 GLU A C 1
ATOM 751 O O . GLU A 1 89 ? -19.706 -7.045 39.811 1.00 97.56 89 GLU A O 1
ATOM 756 N N . LYS A 1 90 ? -18.054 -5.710 39.106 1.00 98.19 90 LYS A N 1
ATOM 757 C CA . LYS A 1 90 ? -17.774 -5.168 40.450 1.00 98.19 90 LYS A CA 1
ATOM 758 C C . LYS A 1 90 ? -18.941 -4.395 41.053 1.00 98.19 90 LYS A C 1
ATOM 760 O O . LYS A 1 90 ? -19.184 -4.484 42.260 1.00 98.19 90 LYS A O 1
ATOM 765 N N . LEU A 1 91 ? -19.702 -3.666 40.242 1.00 98.00 91 LEU A N 1
ATOM 766 C CA . LEU A 1 91 ? -20.922 -3.001 40.701 1.00 98.00 91 LEU A CA 1
ATOM 767 C C . LEU A 1 91 ? -22.028 -4.005 41.049 1.00 98.00 91 LEU A C 1
ATOM 769 O O . LEU A 1 91 ? -22.736 -3.800 42.037 1.00 98.00 91 LEU A O 1
ATOM 773 N N . GLN A 1 92 ? -22.162 -5.094 40.290 1.00 96.38 92 GLN A N 1
ATOM 774 C CA . GLN A 1 92 ? -23.101 -6.180 40.576 1.00 96.38 92 GLN A CA 1
ATOM 775 C C . GLN A 1 92 ? -22.723 -6.936 41.857 1.00 96.38 92 GLN A C 1
ATOM 777 O O . GLN A 1 92 ? -23.604 -7.194 42.682 1.00 96.38 92 GLN A O 1
ATOM 782 N N . GLU A 1 93 ? -21.437 -7.217 42.085 1.00 96.94 93 GLU A N 1
ATOM 783 C CA . GLU A 1 93 ? -20.931 -7.771 43.350 1.00 96.94 93 GLU A CA 1
ATOM 784 C C . GLU A 1 93 ? -21.303 -6.853 44.529 1.00 96.94 93 GLU A C 1
ATOM 786 O O . GLU A 1 93 ? -21.923 -7.291 45.503 1.00 96.94 93 GLU A O 1
ATOM 791 N N . LEU A 1 94 ? -21.010 -5.551 44.424 1.00 97.38 94 LEU A N 1
ATOM 792 C CA . LEU A 1 94 ? -21.334 -4.571 45.465 1.00 97.38 94 LEU A CA 1
ATOM 793 C C . LEU A 1 94 ? -22.845 -4.463 45.712 1.00 97.38 94 LEU A C 1
ATOM 795 O O . LEU A 1 94 ? -23.289 -4.351 46.861 1.00 97.38 94 LEU A O 1
ATOM 799 N N . ARG A 1 95 ? -23.644 -4.489 44.641 1.00 92.62 95 ARG A N 1
ATOM 800 C CA . ARG A 1 95 ? -25.105 -4.486 44.725 1.00 92.62 95 ARG A CA 1
ATOM 801 C C . ARG A 1 95 ? -25.600 -5.726 45.457 1.00 92.62 95 ARG A C 1
ATOM 803 O O . ARG A 1 95 ? -26.401 -5.575 46.372 1.00 92.62 95 ARG A O 1
ATOM 810 N N . SER A 1 96 ? -25.083 -6.905 45.123 1.00 92.44 96 SER A N 1
ATOM 811 C CA . SER A 1 96 ? -25.450 -8.172 45.768 1.00 92.44 96 SER A CA 1
ATOM 812 C C . SER A 1 96 ? -25.182 -8.124 47.273 1.00 92.44 96 SER A C 1
ATOM 814 O O . SER A 1 96 ? -26.084 -8.388 48.065 1.00 92.44 96 SER A O 1
ATOM 816 N N . VAL A 1 97 ? -24.003 -7.645 47.684 1.00 95.06 97 VAL A N 1
ATOM 817 C CA . VAL A 1 97 ? -23.661 -7.461 49.108 1.00 95.06 97 VAL A CA 1
ATOM 818 C C . VAL A 1 97 ? -24.612 -6.477 49.801 1.00 95.06 97 VAL A C 1
ATOM 820 O O . VAL A 1 97 ? -25.039 -6.703 50.937 1.00 95.06 97 VAL A O 1
ATOM 823 N N . ARG A 1 98 ? -24.972 -5.370 49.140 1.00 92.50 98 ARG A N 1
ATOM 824 C CA . ARG A 1 98 ? -25.905 -4.377 49.695 1.00 92.50 98 ARG A CA 1
ATOM 825 C C . ARG A 1 98 ? -27.319 -4.939 49.832 1.00 92.50 98 ARG A C 1
ATOM 827 O O . ARG A 1 98 ? -27.946 -4.724 50.866 1.00 92.50 98 ARG A O 1
ATOM 834 N N . VAL A 1 99 ? -27.796 -5.656 48.820 1.00 89.88 99 VAL A N 1
ATOM 835 C CA . VAL A 1 99 ? -29.095 -6.334 48.818 1.00 89.88 99 VAL A CA 1
ATOM 836 C C . VAL A 1 99 ? -29.146 -7.366 49.938 1.00 89.88 99 VAL A C 1
ATOM 838 O O . VAL A 1 99 ? -30.073 -7.338 50.738 1.00 89.88 99 VAL A O 1
ATOM 841 N N . GLU A 1 100 ? -28.125 -8.210 50.087 1.00 90.31 100 GLU A N 1
ATOM 842 C CA . GLU A 1 100 ? -28.043 -9.164 51.198 1.00 90.31 100 GLU A CA 1
ATOM 843 C C . GLU A 1 100 ? -28.056 -8.476 52.566 1.00 90.31 100 GLU A C 1
ATOM 845 O O . GLU A 1 100 ? -28.722 -8.941 53.494 1.00 90.31 100 GLU A O 1
ATOM 850 N N . LYS A 1 101 ? -27.348 -7.349 52.708 1.00 94.00 101 LYS A N 1
ATOM 851 C CA . LYS A 1 101 ? -27.371 -6.549 53.938 1.00 94.00 101 LYS A CA 1
ATOM 852 C C . LYS A 1 101 ? -28.773 -6.008 54.231 1.00 94.00 101 LYS A C 1
ATOM 854 O O . LYS A 1 101 ? -29.222 -6.109 55.369 1.00 94.00 101 LYS A O 1
ATOM 859 N N . LEU A 1 102 ? -29.458 -5.463 53.227 1.00 90.00 102 LEU A N 1
ATOM 860 C CA . LEU A 1 102 ? -30.823 -4.942 53.352 1.00 90.00 102 LEU A CA 1
ATOM 861 C C . LEU A 1 102 ? -31.829 -6.058 53.668 1.00 90.00 102 LEU A C 1
ATOM 863 O O . LEU A 1 102 ? -32.658 -5.894 54.560 1.00 90.00 102 LEU A O 1
ATOM 867 N N . LYS A 1 103 ? -31.692 -7.225 53.034 1.00 87.44 103 LYS A N 1
ATOM 868 C CA . LYS A 1 103 ? -32.489 -8.424 53.332 1.00 87.44 103 LYS A CA 1
ATOM 869 C C . LYS A 1 103 ? -32.320 -8.873 54.782 1.00 87.44 103 LYS A C 1
ATOM 871 O O . LYS A 1 103 ? -33.310 -9.121 55.462 1.00 87.44 103 LYS A O 1
ATOM 876 N N . LYS A 1 104 ? -31.085 -8.898 55.303 1.00 90.06 104 LYS A N 1
ATOM 877 C CA . LYS A 1 104 ? -30.816 -9.175 56.731 1.00 90.06 104 LYS A CA 1
ATOM 878 C C . LYS A 1 104 ? -31.441 -8.135 57.668 1.00 90.06 104 LYS A C 1
ATOM 880 O O . LYS A 1 104 ? -31.762 -8.465 58.802 1.00 90.06 104 LYS A O 1
ATOM 885 N N . GLN A 1 105 ? -31.613 -6.900 57.204 1.00 92.00 105 GLN A N 1
ATOM 886 C CA . GLN A 1 105 ? -32.300 -5.828 57.932 1.00 92.00 105 GLN A CA 1
ATOM 887 C C . GLN A 1 105 ? -33.833 -5.898 57.808 1.00 92.00 105 GLN A C 1
ATOM 889 O O . GLN A 1 105 ? -34.522 -5.083 58.412 1.00 92.00 105 GLN A O 1
ATOM 894 N N . GLY A 1 106 ? -34.373 -6.868 57.063 1.00 85.31 106 GLY A N 1
ATOM 895 C CA . GLY A 1 106 ? -35.812 -7.055 56.874 1.00 85.31 106 GLY A CA 1
ATOM 896 C C . GLY A 1 106 ? -36.408 -6.273 55.700 1.00 85.31 106 GLY A C 1
ATOM 897 O O . GLY A 1 106 ? -37.627 -6.234 55.563 1.00 85.31 106 GLY A O 1
ATOM 898 N N . HIS A 1 107 ? -35.587 -5.660 54.842 1.00 81.19 107 HIS A N 1
ATOM 899 C CA . HIS A 1 107 ? -36.069 -5.021 53.617 1.00 81.19 107 HIS A CA 1
ATOM 900 C C . HIS A 1 107 ? -36.310 -6.067 52.517 1.00 81.19 107 HIS A C 1
ATOM 902 O O . HIS A 1 107 ? -35.421 -6.856 52.199 1.00 81.19 107 HIS A O 1
ATOM 908 N N . PHE A 1 108 ? -37.508 -6.045 51.929 1.00 73.88 108 PHE A N 1
ATOM 909 C CA . PHE A 1 108 ? -37.916 -6.911 50.819 1.00 73.88 108 PHE A CA 1
ATOM 910 C C . PHE A 1 108 ? -37.724 -6.186 49.481 1.00 73.88 108 PHE A C 1
ATOM 912 O O . PHE A 1 108 ? -38.095 -5.015 49.374 1.00 73.88 108 PHE A O 1
ATOM 919 N N . LEU A 1 109 ? -37.143 -6.855 48.480 1.00 73.31 109 LEU A N 1
ATOM 920 C CA . LEU A 1 109 ? -36.797 -6.247 47.191 1.00 73.31 109 LEU A CA 1
ATOM 921 C C . LEU A 1 109 ? -37.529 -6.961 46.045 1.00 73.31 109 LEU A C 1
ATOM 923 O O . LEU A 1 109 ? -37.111 -8.050 45.650 1.00 73.31 109 LEU A O 1
ATOM 927 N N . PRO A 1 110 ? -38.602 -6.353 45.501 1.00 70.81 110 PRO A N 1
ATOM 928 C CA . PRO A 1 110 ? -39.445 -6.971 44.482 1.00 70.81 110 PRO A CA 1
ATOM 929 C C . PRO A 1 110 ? -38.695 -7.452 43.235 1.00 70.81 110 PRO A C 1
ATOM 931 O O . PRO A 1 110 ? -38.942 -8.577 42.832 1.00 70.81 110 PRO A O 1
ATOM 934 N N . GLU A 1 111 ? -37.741 -6.686 42.683 1.00 66.94 111 GLU A N 1
ATOM 935 C CA . GLU A 1 111 ? -37.002 -7.097 41.471 1.00 66.94 111 GLU A CA 1
ATOM 936 C C . GLU A 1 111 ? -36.076 -8.321 41.643 1.00 66.94 111 GLU A C 1
ATOM 938 O O . GLU A 1 111 ? -35.679 -8.925 40.651 1.00 66.94 111 GLU A O 1
ATOM 943 N N . GLU A 1 112 ? -35.686 -8.696 42.867 1.00 61.66 112 GLU A N 1
ATOM 944 C CA . GLU A 1 112 ? -34.819 -9.869 43.105 1.00 61.66 112 GLU A CA 1
ATOM 945 C C . GLU A 1 112 ? -35.531 -11.040 43.787 1.00 61.66 112 GLU A C 1
ATOM 947 O O . GLU A 1 112 ? -35.020 -12.165 43.782 1.00 61.66 112 GLU A O 1
ATOM 952 N N . ASP A 1 113 ? -36.678 -10.783 44.411 1.00 63.12 113 ASP A N 1
ATOM 953 C CA . ASP A 1 113 ? -37.422 -11.749 45.220 1.00 63.12 113 ASP A CA 1
ATOM 954 C C . ASP A 1 113 ? -38.669 -12.286 44.492 1.00 63.12 113 ASP A C 1
ATOM 956 O O . ASP A 1 113 ? -39.603 -12.804 45.115 1.00 63.12 113 ASP A O 1
ATOM 960 N N . ASP A 1 114 ? -38.644 -12.258 43.155 1.00 66.88 114 ASP A N 1
ATOM 961 C CA . ASP A 1 114 ? -39.671 -12.804 42.260 1.00 66.88 114 ASP A CA 1
ATOM 962 C C . ASP A 1 114 ? -40.030 -14.256 42.579 1.00 66.88 114 ASP A C 1
ATOM 964 O O . ASP A 1 114 ? -41.184 -14.651 42.466 1.00 66.88 114 ASP A O 1
ATOM 968 N N . LYS A 1 115 ? -39.086 -15.054 43.093 1.00 73.50 115 LYS A N 1
ATOM 969 C CA . LYS A 1 115 ? -39.346 -16.446 43.499 1.00 73.50 115 LYS A CA 1
ATOM 970 C C . LYS A 1 115 ? -40.410 -16.581 44.588 1.00 73.50 115 LYS A C 1
ATOM 972 O O . LYS A 1 115 ? -40.989 -17.656 44.739 1.00 73.50 115 LYS A O 1
ATOM 977 N N . TYR A 1 116 ? -40.613 -15.573 45.436 1.00 71.62 116 TYR A N 1
ATOM 978 C CA . TYR A 1 116 ? -41.720 -15.589 46.396 1.00 71.62 116 TYR A CA 1
ATOM 979 C C . TYR A 1 116 ? -43.035 -15.232 45.702 1.00 71.62 116 TYR A C 1
ATOM 981 O O . TYR A 1 116 ? -44.014 -15.950 45.875 1.00 71.62 116 TYR A O 1
ATOM 989 N N . LEU A 1 117 ? -43.037 -14.192 44.865 1.00 75.38 117 LEU A N 1
ATOM 990 C CA . LEU A 1 117 ? -44.213 -13.766 44.105 1.00 75.38 117 LEU A CA 1
ATOM 991 C C . LEU A 1 117 ? -44.687 -14.842 43.117 1.00 75.38 117 LEU A C 1
ATOM 993 O O . LEU A 1 117 ? -45.886 -15.072 43.008 1.00 75.38 117 LEU A O 1
ATOM 997 N N . GLU A 1 118 ? -43.774 -15.554 42.460 1.00 81.88 118 GLU A N 1
ATOM 998 C CA . GLU A 1 118 ? -44.073 -16.716 41.620 1.00 81.88 118 GLU A CA 1
ATOM 999 C C . GLU A 1 118 ? -44.662 -17.867 42.431 1.00 81.88 118 GLU A C 1
ATOM 1001 O O . GLU A 1 118 ? -45.643 -18.467 42.007 1.00 81.88 118 GLU A O 1
ATOM 1006 N N . ARG A 1 119 ? -44.123 -18.154 43.623 1.00 83.25 119 ARG A N 1
ATOM 1007 C CA . ARG A 1 119 ? -44.691 -19.182 44.509 1.00 83.25 119 ARG A CA 1
ATOM 1008 C C . ARG A 1 119 ? -46.086 -18.810 45.003 1.00 83.25 119 ARG A C 1
ATOM 1010 O O . ARG A 1 119 ? -46.942 -19.683 45.072 1.00 83.25 119 ARG A O 1
ATOM 1017 N N . VAL A 1 120 ? -46.321 -17.539 45.328 1.00 83.75 120 VAL A N 1
ATOM 1018 C CA . VAL A 1 120 ? -47.649 -17.037 45.713 1.00 83.75 120 VAL A CA 1
ATOM 1019 C C . VAL A 1 120 ? -48.613 -17.137 44.533 1.00 83.75 120 VAL A C 1
ATOM 1021 O O . VAL A 1 120 ? -49.703 -17.671 44.703 1.00 83.75 120 VAL A O 1
ATOM 1024 N N . LYS A 1 121 ? -48.206 -16.707 43.332 1.00 86.81 121 LYS A N 1
ATOM 1025 C CA . LYS A 1 121 ? -49.012 -16.857 42.110 1.00 86.81 121 LYS A CA 1
ATOM 1026 C C . LYS A 1 121 ? -49.348 -18.322 41.828 1.00 86.81 121 LYS A C 1
ATOM 1028 O O . LYS A 1 121 ? -50.512 -18.628 41.610 1.00 86.81 121 LYS A O 1
ATOM 1033 N N . ALA A 1 122 ? -48.366 -19.219 41.912 1.00 88.62 122 ALA A N 1
ATOM 1034 C CA . ALA A 1 122 ? -48.566 -20.650 41.699 1.00 88.62 122 ALA A CA 1
ATOM 1035 C C . ALA A 1 122 ? -49.503 -21.278 42.745 1.00 88.62 122 ALA A C 1
ATOM 1037 O O . ALA A 1 122 ? -50.320 -22.125 42.404 1.00 88.62 122 ALA A O 1
ATOM 1038 N N . ALA A 1 123 ? -49.414 -20.862 44.013 1.00 91.00 123 ALA A N 1
ATOM 1039 C CA . ALA A 1 123 ? -50.314 -21.340 45.061 1.00 91.00 123 ALA A CA 1
ATOM 1040 C C . ALA A 1 123 ? -51.760 -20.864 44.848 1.00 91.00 123 ALA A C 1
ATOM 1042 O O . ALA A 1 123 ? -52.685 -21.653 45.016 1.00 91.00 123 ALA A O 1
ATOM 1043 N N . VAL A 1 124 ? -51.947 -19.604 44.444 1.00 92.75 124 VAL A N 1
ATOM 1044 C CA . VAL A 1 124 ? -53.269 -19.040 44.122 1.00 92.75 124 VAL A CA 1
ATOM 1045 C C . VAL A 1 124 ? -53.882 -19.737 42.905 1.00 92.75 124 VAL A C 1
ATOM 1047 O O . VAL A 1 124 ? -55.048 -20.115 42.940 1.00 92.75 124 VAL A O 1
ATOM 1050 N N . GLU A 1 125 ? -53.099 -19.969 41.851 1.00 91.25 125 GLU A N 1
ATOM 1051 C CA . GLU A 1 125 ? -53.557 -20.685 40.654 1.00 91.25 125 GLU A CA 1
ATOM 1052 C C . GLU A 1 125 ? -53.936 -22.144 40.969 1.00 91.25 125 GLU A C 1
ATOM 1054 O O . GLU A 1 125 ? -54.936 -22.664 40.473 1.00 91.25 125 GLU A O 1
ATOM 1059 N N . GLU A 1 126 ? -53.172 -22.809 41.837 1.00 88.94 126 GLU A N 1
ATOM 1060 C CA . GLU A 1 126 ? -53.458 -24.171 42.287 1.00 88.94 126 GLU A CA 1
ATOM 1061 C C . GLU A 1 126 ? -54.736 -24.247 43.142 1.00 88.94 126 GLU A C 1
ATOM 1063 O O . GLU A 1 126 ? -55.534 -25.169 42.965 1.00 88.94 126 GLU A O 1
ATOM 1068 N N . GLU A 1 127 ? -54.976 -23.269 44.019 1.00 86.00 127 GLU A N 1
ATOM 1069 C CA . GLU A 1 127 ? -56.229 -23.146 44.775 1.00 86.00 127 GLU A CA 1
ATOM 1070 C C . GLU A 1 127 ? -57.427 -22.916 43.841 1.00 86.00 127 GLU A C 1
ATOM 1072 O O . GLU A 1 127 ? -58.453 -23.589 43.963 1.00 86.00 127 GLU A O 1
ATOM 1077 N N . GLU A 1 128 ? -57.289 -22.029 42.855 1.00 88.81 128 GLU A N 1
ATOM 10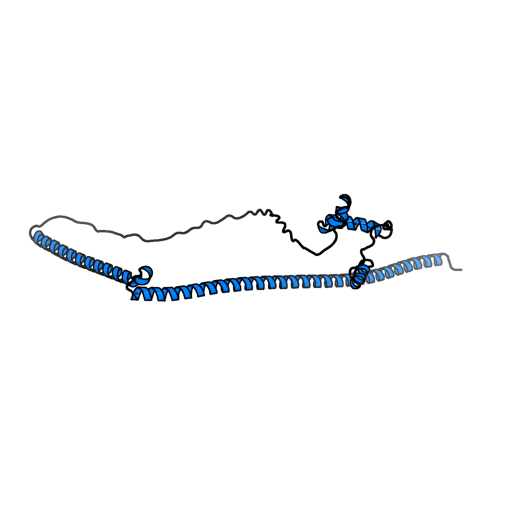78 C CA . GLU A 1 128 ? -58.335 -21.758 41.867 1.00 88.81 128 GLU A CA 1
ATOM 1079 C C . GLU A 1 128 ? -58.650 -23.005 41.025 1.00 88.81 128 GLU A C 1
ATOM 1081 O O . GLU A 1 128 ? -59.815 -23.347 40.791 1.00 88.81 128 GLU A O 1
ATOM 1086 N N . ARG A 1 129 ? -57.618 -23.763 40.642 1.00 89.31 129 ARG A N 1
ATOM 1087 C CA . ARG A 1 129 ? -57.767 -25.046 39.949 1.00 89.31 129 ARG A CA 1
ATOM 1088 C C . ARG A 1 129 ? -58.502 -26.072 40.815 1.00 89.31 129 ARG A C 1
ATOM 1090 O O . ARG A 1 129 ? -59.370 -26.786 40.303 1.00 89.31 129 ARG A O 1
ATOM 1097 N N . GLN A 1 130 ? -58.200 -26.145 42.111 1.00 88.81 130 GLN A N 1
ATOM 1098 C CA . GLN A 1 130 ? -58.905 -27.019 43.054 1.00 88.81 130 GLN A CA 1
ATOM 1099 C C . GLN A 1 130 ? -60.372 -26.601 43.224 1.00 88.81 130 GLN A C 1
ATOM 1101 O O . GLN A 1 130 ? -61.257 -27.456 43.115 1.00 88.81 130 GLN A O 1
ATOM 1106 N N . ALA A 1 131 ? -60.659 -25.307 43.374 1.00 88.94 131 ALA A N 1
ATOM 1107 C CA . ALA A 1 131 ? -62.021 -24.779 43.450 1.00 88.94 131 ALA A CA 1
ATOM 1108 C C . ALA A 1 131 ? -62.829 -25.085 42.177 1.00 88.94 131 ALA A C 1
ATOM 1110 O O . ALA A 1 131 ? -63.971 -25.539 42.261 1.00 88.94 131 ALA A O 1
ATOM 1111 N N . ALA A 1 132 ? -62.224 -24.944 40.995 1.00 87.38 132 ALA A N 1
ATOM 1112 C CA . ALA A 1 132 ? -62.856 -25.307 39.729 1.00 87.38 132 ALA A CA 1
ATOM 1113 C C . ALA A 1 132 ? -63.162 -26.812 39.636 1.00 87.38 132 ALA A C 1
ATOM 1115 O O . ALA A 1 132 ? -64.204 -27.199 39.101 1.00 87.38 132 ALA A O 1
ATOM 1116 N N . THR A 1 133 ? -62.288 -27.681 40.160 1.00 87.25 133 THR A N 1
ATOM 1117 C CA . THR A 1 133 ? -62.572 -29.125 40.216 1.00 87.25 133 THR A CA 1
ATOM 1118 C C . THR A 1 133 ? -63.685 -29.458 41.203 1.00 87.25 133 THR A C 1
ATOM 1120 O O . THR A 1 133 ? -64.574 -30.225 40.841 1.00 87.25 133 THR A O 1
ATOM 1123 N N . ALA A 1 134 ? -63.705 -28.839 42.387 1.00 87.00 134 ALA A N 1
ATOM 1124 C CA . ALA A 1 134 ? -64.774 -29.012 43.367 1.00 87.00 134 ALA A CA 1
ATOM 1125 C C . ALA A 1 134 ? -66.127 -28.559 42.795 1.00 87.00 134 ALA A C 1
ATOM 1127 O O . ALA A 1 134 ? -67.069 -29.349 42.762 1.00 87.00 134 ALA A O 1
ATOM 1128 N N . ALA A 1 135 ? -66.185 -27.362 42.203 1.00 88.00 135 ALA A N 1
ATOM 1129 C CA . ALA A 1 135 ? -67.383 -26.846 41.544 1.00 88.00 135 ALA A CA 1
ATOM 1130 C C . ALA A 1 135 ? -67.853 -27.747 40.391 1.00 88.00 135 ALA A C 1
ATOM 1132 O O . ALA A 1 135 ? -69.049 -27.984 40.244 1.00 88.00 135 ALA A O 1
ATOM 1133 N N . ARG A 1 136 ? -66.934 -28.311 39.591 1.00 85.56 136 ARG A N 1
ATOM 1134 C CA . ARG A 1 136 ? -67.283 -29.303 38.558 1.00 85.56 136 ARG A CA 1
ATOM 1135 C C . ARG A 1 136 ? -67.841 -30.591 39.155 1.00 85.56 136 ARG A C 1
ATOM 1137 O O . ARG A 1 136 ? -68.780 -31.148 38.594 1.00 85.56 136 ARG A O 1
ATOM 1144 N N . THR A 1 137 ? -67.276 -31.082 40.258 1.00 83.31 137 THR A N 1
ATOM 1145 C CA . THR A 1 137 ? -67.797 -32.281 40.927 1.00 83.31 137 THR A CA 1
ATOM 1146 C C . THR A 1 137 ? -69.149 -32.036 41.578 1.00 83.31 137 THR A C 1
ATOM 1148 O O . THR A 1 137 ? -69.997 -32.920 41.525 1.00 83.31 137 THR A O 1
ATOM 1151 N N . ASP A 1 138 ? -69.381 -30.851 42.138 1.00 85.75 138 ASP A N 1
ATOM 1152 C CA . ASP A 1 138 ? -70.662 -30.488 42.740 1.00 85.75 138 ASP A CA 1
ATOM 1153 C C . ASP A 1 138 ? -71.726 -30.271 41.661 1.00 85.75 138 ASP A C 1
ATOM 1155 O O . ASP A 1 138 ? -72.779 -30.895 41.730 1.00 85.75 138 ASP A O 1
ATOM 1159 N N . ALA A 1 139 ? -71.403 -29.574 40.568 1.00 87.38 139 ALA A N 1
ATOM 1160 C CA . ALA A 1 139 ? -72.282 -29.480 39.401 1.00 87.38 139 ALA A CA 1
ATOM 1161 C C . ALA A 1 139 ? -72.608 -30.859 38.792 1.00 87.38 139 ALA A C 1
ATOM 1163 O O . ALA A 1 139 ? -73.727 -31.092 38.338 1.00 87.38 139 ALA A O 1
ATOM 1164 N N . ALA A 1 140 ? -71.656 -31.800 38.792 1.00 85.88 140 ALA A N 1
ATOM 1165 C CA . ALA A 1 140 ? -71.908 -33.171 38.353 1.00 85.88 140 ALA A CA 1
ATOM 1166 C C . ALA A 1 140 ? -72.839 -33.931 39.315 1.00 85.88 140 ALA A C 1
ATOM 1168 O O . ALA A 1 140 ? -73.723 -34.650 38.848 1.00 85.88 140 ALA A O 1
ATOM 1169 N N . LYS A 1 141 ? -72.684 -33.767 40.637 1.00 87.38 141 LYS A N 1
ATOM 1170 C CA . LYS A 1 141 ? -73.611 -34.337 41.634 1.00 87.38 141 LYS A CA 1
ATOM 1171 C C . LYS A 1 141 ? -75.014 -33.757 41.467 1.00 87.38 141 LYS A C 1
ATOM 1173 O O . LYS A 1 141 ? -75.971 -34.526 41.431 1.00 87.38 141 LYS A O 1
ATOM 1178 N N . ASP A 1 142 ? -75.128 -32.447 41.280 1.00 84.81 142 ASP A N 1
ATOM 1179 C CA . ASP A 1 142 ? -76.404 -31.760 41.075 1.00 84.81 142 ASP A CA 1
ATOM 1180 C C . ASP A 1 142 ? -77.078 -32.201 39.773 1.00 84.81 142 ASP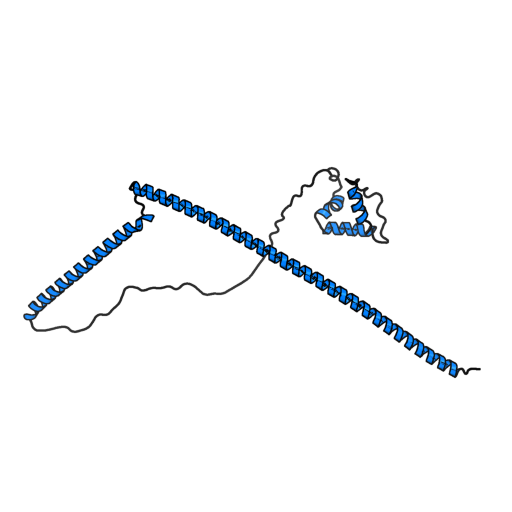 A C 1
ATOM 1182 O O . ASP A 1 142 ? -78.281 -32.459 39.751 1.00 84.81 142 ASP A O 1
ATOM 1186 N N . ALA A 1 143 ? -76.314 -32.381 38.691 1.00 83.19 143 ALA A N 1
ATOM 1187 C CA . ALA A 1 143 ? -76.831 -32.925 37.437 1.00 83.19 143 ALA A CA 1
ATOM 1188 C C . ALA A 1 143 ? -77.319 -34.376 37.592 1.00 83.19 143 ALA A C 1
ATOM 1190 O O . ALA A 1 143 ? -78.351 -34.741 37.028 1.00 83.19 143 ALA A O 1
ATOM 1191 N N . ILE A 1 144 ? -76.614 -35.204 38.372 1.00 81.50 144 ILE A N 1
ATOM 1192 C CA . ILE A 1 144 ? -77.041 -36.577 38.678 1.00 81.50 144 ILE A CA 1
ATOM 1193 C C . ILE A 1 144 ? -78.324 -36.572 39.516 1.00 81.50 144 ILE A C 1
ATOM 1195 O O . ILE A 1 144 ? -79.242 -37.324 39.186 1.00 81.50 144 ILE A O 1
ATOM 1199 N N . LEU A 1 145 ? -78.418 -35.723 40.543 1.00 82.25 145 LEU A N 1
ATOM 1200 C CA . LEU A 1 145 ? -79.621 -35.565 41.369 1.00 82.25 145 LEU A CA 1
ATOM 1201 C C . LEU A 1 145 ? -80.807 -35.084 40.530 1.00 82.25 145 LEU A C 1
ATOM 1203 O O . LEU A 1 145 ? -81.861 -35.711 40.551 1.00 82.25 145 LEU A O 1
ATOM 1207 N N . THR A 1 146 ? -80.604 -34.058 39.704 1.00 80.94 146 THR A N 1
ATOM 1208 C CA . THR A 1 146 ? -81.624 -33.525 38.789 1.00 80.94 146 THR A CA 1
ATOM 1209 C C . THR A 1 146 ? -82.084 -34.593 37.792 1.00 80.94 146 THR A C 1
ATOM 1211 O O . THR A 1 146 ? -83.279 -34.737 37.530 1.00 80.94 146 THR A O 1
ATOM 1214 N N . ALA A 1 147 ? -81.160 -35.397 37.255 1.00 79.75 147 ALA A N 1
ATOM 1215 C CA . ALA A 1 147 ? -81.492 -36.515 36.375 1.00 79.75 147 ALA A CA 1
ATOM 1216 C C . ALA A 1 147 ? -82.215 -37.655 37.117 1.00 79.75 147 ALA A C 1
ATOM 1218 O O . ALA A 1 147 ? -83.075 -38.314 36.534 1.00 79.75 147 ALA A O 1
ATOM 1219 N N . GLU A 1 148 ? -81.899 -37.915 38.387 1.00 73.69 148 GLU A N 1
ATOM 1220 C CA . GLU A 1 148 ? -82.578 -38.930 39.198 1.00 73.69 148 GLU A CA 1
ATOM 1221 C C . GLU A 1 148 ? -83.990 -38.492 39.613 1.00 73.69 148 GLU A C 1
ATOM 1223 O O . GLU A 1 148 ? -84.923 -39.291 39.517 1.00 73.69 148 GLU A O 1
ATOM 1228 N N . GLU A 1 149 ? -84.173 -37.229 39.997 1.00 73.25 149 GLU A N 1
ATOM 1229 C CA . GLU A 1 149 ? -85.485 -36.618 40.231 1.00 73.25 149 GLU A CA 1
ATOM 1230 C C . GLU A 1 149 ? -86.322 -36.611 38.949 1.00 73.25 149 GLU A C 1
ATOM 1232 O O . GLU A 1 149 ? -87.486 -37.011 38.977 1.00 73.25 149 GLU A O 1
ATOM 1237 N N . SER A 1 150 ? -85.712 -36.294 37.802 1.00 71.81 150 SER A N 1
ATOM 1238 C CA . SER A 1 150 ? -86.367 -36.388 36.491 1.00 71.81 150 SER A CA 1
ATOM 1239 C C . SER A 1 150 ? -86.758 -37.828 36.136 1.00 71.81 150 SER A C 1
ATOM 1241 O O . SER A 1 150 ? -87.841 -38.048 35.605 1.00 71.81 150 SER A O 1
ATOM 1243 N N . ARG A 1 151 ? -85.941 -38.842 36.467 1.00 63.88 151 ARG A N 1
ATOM 1244 C CA . ARG A 1 151 ? -86.314 -40.264 36.296 1.00 63.88 151 ARG A CA 1
ATOM 1245 C C . ARG A 1 151 ? -87.453 -40.690 37.226 1.00 63.88 151 ARG A C 1
ATOM 1247 O O . ARG A 1 151 ? -88.309 -41.467 36.806 1.00 63.88 151 ARG A O 1
ATOM 1254 N N . LYS A 1 152 ? -87.488 -40.193 38.467 1.00 61.66 152 LYS A N 1
ATOM 1255 C CA . LYS A 1 152 ? -88.600 -40.434 39.406 1.00 61.66 152 LYS A CA 1
ATOM 1256 C C . LYS A 1 152 ? -89.889 -39.750 38.932 1.00 61.66 152 LYS A C 1
ATOM 1258 O O . LYS A 1 152 ? -90.952 -40.353 39.040 1.00 61.66 152 LYS A O 1
ATOM 1263 N N . ALA A 1 153 ? -89.794 -38.562 38.332 1.00 58.06 153 ALA A N 1
ATOM 1264 C CA . ALA A 1 153 ? -90.917 -37.871 37.697 1.00 58.06 153 ALA A CA 1
ATOM 1265 C C . ALA A 1 153 ? -91.385 -38.564 36.397 1.00 58.06 153 ALA A C 1
ATOM 1267 O O . ALA A 1 153 ? -92.584 -38.698 36.168 1.00 58.06 153 ALA A O 1
ATOM 1268 N N . ALA A 1 154 ? -90.466 -39.092 35.582 1.00 54.00 154 ALA A N 1
ATOM 1269 C CA . ALA A 1 154 ? -90.778 -39.784 34.327 1.00 54.00 154 ALA A CA 1
ATOM 1270 C C . ALA A 1 154 ? -91.413 -41.179 34.513 1.00 54.00 154 ALA A C 1
ATOM 1272 O O . ALA A 1 154 ? -92.068 -41.680 33.601 1.00 54.00 154 ALA A O 1
ATOM 1273 N N . HIS A 1 155 ? -91.299 -41.802 35.694 1.00 47.41 155 HIS A N 1
ATOM 1274 C CA . HIS A 1 155 ? -92.036 -43.035 36.015 1.00 47.41 155 HIS A CA 1
ATOM 1275 C C . HIS A 1 155 ? -93.548 -42.819 36.227 1.00 47.41 155 HIS A C 1
ATOM 1277 O O . HIS A 1 155 ? -94.293 -43.794 36.330 1.00 47.41 155 HIS A O 1
ATOM 1283 N N . HIS A 1 156 ? -94.006 -41.563 36.234 1.00 44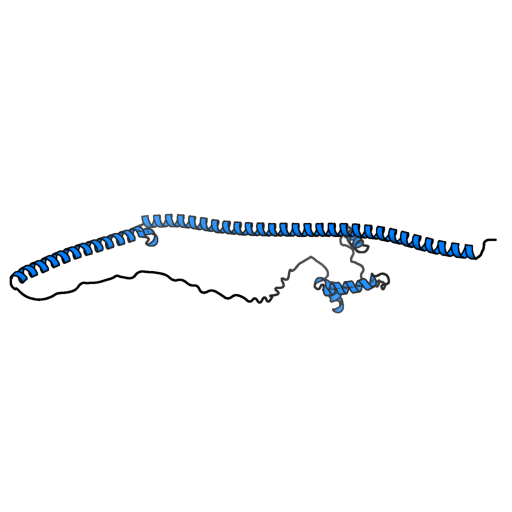.28 156 HIS A N 1
ATOM 1284 C CA . HIS A 1 156 ? -95.405 -41.165 36.355 1.00 44.28 156 HIS A CA 1
ATOM 1285 C C . HIS A 1 156 ? -95.927 -40.383 35.145 1.00 44.28 156 HIS A C 1
ATOM 1287 O O . HIS A 1 156 ? -96.851 -39.611 35.315 1.00 44.28 156 HIS A O 1
ATOM 1293 N N . THR A 1 157 ? -95.423 -40.589 33.926 1.00 35.31 157 THR A N 1
ATOM 1294 C CA . THR A 1 157 ? -96.151 -40.187 32.702 1.00 35.31 157 THR A CA 1
ATOM 1295 C C . THR A 1 157 ? -95.437 -40.711 31.466 1.00 35.31 157 THR A C 1
ATOM 1297 O O . THR A 1 157 ? -94.327 -40.296 31.146 1.00 35.31 157 THR A O 1
ATOM 1300 N N . THR A 1 158 ? -96.099 -41.609 30.741 1.00 28.64 158 THR A N 1
ATOM 1301 C CA . THR A 1 158 ? -95.822 -41.847 29.324 1.00 28.64 158 THR A CA 1
ATOM 1302 C C . THR A 1 158 ? -96.105 -40.598 28.490 1.00 28.64 158 THR A C 1
ATOM 1304 O O . THR A 1 158 ? -97.155 -39.985 28.663 1.00 28.64 158 THR A O 1
ATOM 1307 N N . ALA A 1 159 ? -95.230 -40.404 27.497 1.00 32.81 159 ALA A N 1
ATOM 1308 C CA . ALA A 1 159 ? -95.430 -39.793 26.176 1.00 32.81 159 ALA A CA 1
ATOM 1309 C C . ALA A 1 159 ? -94.896 -38.365 25.934 1.00 32.81 159 ALA A C 1
ATOM 1311 O O . ALA A 1 159 ? -95.433 -37.400 26.460 1.00 32.81 159 ALA A O 1
ATOM 1312 N N . GLN A 1 160 ? -93.948 -38.328 24.975 1.00 32.09 160 GLN A N 1
ATOM 1313 C CA . GLN A 1 160 ? -93.652 -37.274 23.981 1.00 32.09 160 GLN A CA 1
ATOM 1314 C C . GLN A 1 160 ? -93.056 -35.946 24.489 1.00 32.09 160 GLN A C 1
ATOM 1316 O O . GLN A 1 160 ? -93.488 -35.428 25.502 1.00 32.09 160 GLN A O 1
ATOM 1321 N N . GLU A 1 161 ? -92.064 -35.299 23.870 1.00 35.75 161 GLU A N 1
ATOM 1322 C CA . GLU A 1 161 ? -91.229 -35.450 22.657 1.00 35.75 161 GLU A CA 1
ATOM 1323 C C . GLU A 1 161 ? -89.774 -35.104 23.094 1.00 35.75 161 GLU A C 1
ATOM 1325 O O . GLU A 1 161 ? -89.567 -34.626 24.204 1.00 35.75 161 GLU A O 1
ATOM 1330 N N . ASP A 1 162 ? -88.678 -35.459 22.425 1.00 33.06 162 ASP A N 1
ATOM 1331 C CA . ASP A 1 162 ? -88.146 -34.755 21.256 1.00 33.06 162 ASP A CA 1
ATOM 1332 C C . ASP A 1 162 ? -86.829 -35.431 20.821 1.00 33.06 162 ASP A C 1
ATOM 1334 O O . ASP A 1 162 ? -85.948 -35.722 21.636 1.00 33.06 162 ASP A O 1
ATOM 1338 N N . GLY A 1 163 ? -86.679 -35.642 19.514 1.00 30.22 163 GLY A N 1
ATOM 1339 C CA . GLY A 1 163 ? -85.389 -35.730 18.822 1.00 30.22 163 GLY A CA 1
ATOM 1340 C C . GLY A 1 163 ? -85.259 -34.475 17.954 1.00 30.22 163 GLY A C 1
ATOM 1341 O O . GLY A 1 163 ? -86.260 -33.915 17.537 1.00 30.22 163 GLY A O 1
ATOM 1342 N N . LEU A 1 164 ? -84.098 -33.946 17.600 1.00 35.22 164 LEU A N 1
ATOM 1343 C CA . LEU A 1 164 ? -82.747 -34.475 17.497 1.00 35.22 164 LEU A CA 1
ATOM 1344 C C . LEU A 1 164 ? -81.849 -33.222 17.409 1.00 35.22 164 LEU A C 1
ATOM 1346 O O . LEU A 1 164 ? -82.226 -32.243 16.771 1.00 35.22 164 LEU A O 1
ATOM 1350 N N . GLY A 1 165 ? -80.640 -33.220 17.960 1.00 30.73 165 GLY A N 1
ATOM 1351 C CA . GLY A 1 165 ? -79.504 -33.183 17.038 1.00 30.73 165 GLY A CA 1
ATOM 1352 C C . GLY A 1 165 ? -78.377 -32.250 17.481 1.00 30.73 165 GLY A C 1
ATOM 1353 O O . GLY A 1 165 ? -78.346 -31.084 17.128 1.00 30.73 165 GLY A O 1
ATOM 1354 N N . GLN A 1 166 ? -77.466 -32.851 18.241 1.00 37.44 166 GLN A N 1
ATOM 1355 C CA . GLN A 1 166 ? -76.016 -32.662 18.352 1.00 37.44 166 GLN A CA 1
ATOM 1356 C C . GLN A 1 166 ? -75.308 -31.281 18.321 1.00 37.44 166 GLN A C 1
ATOM 1358 O O . GLN A 1 166 ? -75.575 -30.423 17.486 1.00 37.44 166 GLN A O 1
ATOM 1363 N N . PRO A 1 167 ? -74.243 -31.156 19.148 1.00 48.53 167 PRO A N 1
ATOM 1364 C CA . PRO A 1 167 ? -73.420 -29.965 19.312 1.00 48.53 167 PRO A CA 1
ATOM 1365 C C . PRO A 1 167 ? -72.147 -30.006 18.451 1.00 48.53 167 PRO A C 1
ATOM 1367 O O . PRO A 1 167 ? -71.569 -31.068 18.228 1.00 48.53 167 PRO A O 1
ATOM 1370 N N . LYS A 1 168 ? -71.665 -28.835 18.034 1.00 32.56 168 LYS A N 1
ATOM 1371 C CA . LYS A 1 168 ? -70.318 -28.547 17.494 1.00 32.56 168 LYS A CA 1
ATOM 1372 C C . LYS A 1 168 ? -70.152 -27.018 17.568 1.00 32.56 168 LYS A C 1
ATOM 1374 O O . LYS A 1 168 ? -71.130 -26.324 17.339 1.00 32.56 168 LYS A O 1
ATOM 1379 N N . SER A 1 169 ? -69.019 -26.380 17.847 1.00 29.45 169 SER A N 1
ATOM 1380 C CA . SER A 1 169 ? -67.616 -26.771 18.024 1.00 29.45 169 SER A CA 1
ATOM 1381 C C . SER A 1 169 ? -66.792 -25.485 18.253 1.00 29.45 169 SER A C 1
ATOM 1383 O O . SER A 1 169 ? -67.166 -24.464 17.687 1.00 29.45 169 SER A O 1
ATOM 1385 N N . GLY A 1 170 ? -65.636 -25.582 18.926 1.00 28.81 170 GLY A N 1
ATOM 1386 C CA . GLY A 1 170 ? -64.454 -24.706 18.739 1.00 28.81 170 GLY A CA 1
ATOM 1387 C C . GLY A 1 170 ? -64.501 -23.347 19.454 1.00 28.81 170 GLY A C 1
ATOM 1388 O O . GLY A 1 170 ? -65.417 -22.569 19.247 1.00 28.81 170 GLY A O 1
ATOM 1389 N N . SER A 1 171 ? -63.656 -23.063 20.448 1.00 30.89 171 SER A N 1
ATOM 1390 C CA . SER A 1 171 ? -62.190 -22.862 20.446 1.00 30.89 171 SER A CA 1
ATOM 1391 C C . SER A 1 171 ? -61.831 -21.373 20.430 1.00 30.89 171 SER A C 1
ATOM 1393 O O . SER A 1 171 ? -62.148 -20.646 19.493 1.00 30.89 171 SER A O 1
ATOM 1395 N N . ALA A 1 172 ? -61.143 -20.964 21.496 1.00 31.78 172 ALA A N 1
ATOM 1396 C CA . ALA A 1 172 ? -60.402 -19.717 21.620 1.00 31.78 172 ALA A CA 1
ATOM 1397 C C . ALA A 1 172 ? -59.214 -19.673 20.613 1.00 31.78 172 ALA A C 1
ATOM 1399 O O . ALA A 1 172 ? -58.970 -20.659 19.914 1.00 31.78 172 ALA A O 1
ATOM 1400 N N . PRO A 1 173 ? -58.510 -18.533 20.508 1.00 41.25 173 PRO A N 1
ATOM 1401 C CA . PRO A 1 173 ? -57.754 -18.101 19.338 1.00 41.25 173 PRO A CA 1
ATOM 1402 C C . PRO A 1 173 ? -56.362 -18.737 19.256 1.00 41.25 173 PRO A C 1
ATOM 1404 O O . PRO A 1 173 ? -55.707 -18.942 20.275 1.00 41.25 173 PRO A O 1
ATOM 1407 N N . GLU A 1 174 ? -55.868 -18.947 18.036 1.00 30.45 174 GLU A N 1
ATOM 1408 C CA . GLU A 1 174 ? -54.464 -19.269 17.786 1.00 30.45 174 GLU A CA 1
ATOM 1409 C C . GLU A 1 174 ? -53.886 -18.367 16.684 1.00 30.45 174 GLU A C 1
ATOM 1411 O O . GLU A 1 174 ? -54.299 -18.406 15.531 1.00 30.45 174 GLU A O 1
ATOM 1416 N N . GLN A 1 175 ? -52.937 -17.539 17.123 1.00 31.78 175 GLN A N 1
ATOM 1417 C CA . GLN A 1 175 ? -51.587 -17.387 16.580 1.00 31.78 175 GLN A CA 1
ATOM 1418 C C . GLN A 1 175 ? -51.301 -16.869 15.151 1.00 31.78 175 GLN A C 1
ATOM 1420 O O . GLN A 1 175 ? -51.702 -17.418 14.134 1.00 31.78 175 GLN A O 1
ATOM 1425 N N . ASN A 1 176 ? -50.328 -15.944 15.182 1.00 31.16 176 ASN A N 1
ATOM 1426 C CA . ASN A 1 176 ? -49.120 -15.834 14.355 1.00 31.16 176 ASN A CA 1
ATOM 1427 C C . ASN A 1 176 ? -49.074 -14.847 13.175 1.00 31.16 176 ASN A C 1
ATOM 1429 O O . ASN A 1 176 ? -49.703 -15.029 12.145 1.00 31.16 176 ASN A O 1
ATOM 1433 N N . GLN A 1 177 ? -48.175 -13.869 13.383 1.00 33.78 177 GLN A N 1
ATOM 1434 C CA . GLN A 1 177 ? -46.986 -13.540 12.579 1.00 33.78 177 GLN A CA 1
ATOM 1435 C C . GLN A 1 177 ? -47.165 -13.159 11.106 1.00 33.78 177 GLN A C 1
ATOM 1437 O O . GLN A 1 177 ? -47.783 -13.861 10.318 1.00 33.78 177 GLN A O 1
ATOM 1442 N N . GLY A 1 178 ? -46.451 -12.106 10.705 1.00 28.83 178 GLY A N 1
ATOM 1443 C CA . GLY A 1 178 ? -46.201 -11.841 9.294 1.00 28.83 178 GLY A CA 1
ATOM 1444 C C . GLY A 1 178 ? -45.563 -10.489 9.050 1.00 28.83 178 GLY A C 1
ATOM 1445 O O . GLY A 1 178 ? -46.248 -9.540 8.699 1.00 28.83 178 GLY A O 1
ATOM 1446 N N . ASP A 1 179 ? -44.259 -10.438 9.284 1.00 29.48 179 ASP A N 1
ATOM 1447 C CA . ASP A 1 179 ? -43.351 -9.334 9.005 1.00 29.48 179 ASP A CA 1
ATOM 1448 C C . ASP A 1 179 ? -43.246 -9.006 7.498 1.00 29.48 179 ASP A C 1
ATOM 1450 O O . ASP A 1 179 ? -43.696 -9.748 6.623 1.00 29.48 179 ASP A O 1
ATOM 1454 N N . ALA A 1 180 ? -42.626 -7.861 7.243 1.00 31.23 180 ALA A N 1
ATOM 1455 C CA . ALA A 1 180 ? -42.289 -7.214 5.988 1.00 31.23 180 ALA A CA 1
ATOM 1456 C C . ALA A 1 180 ? -41.791 -8.111 4.837 1.00 31.23 180 ALA A C 1
ATOM 1458 O O . ALA A 1 180 ? -41.079 -9.090 5.037 1.00 31.23 180 ALA A O 1
ATOM 1459 N N . SER A 1 181 ? -42.036 -7.655 3.600 1.00 29.64 181 SER A N 1
ATOM 1460 C CA . SER A 1 181 ? -40.984 -7.310 2.623 1.00 29.64 181 SER A CA 1
ATOM 1461 C C . SER A 1 181 ? -41.584 -7.141 1.222 1.00 29.64 181 SER A C 1
ATOM 1463 O O . SER A 1 181 ? -42.124 -8.084 0.649 1.00 29.64 181 SER A O 1
ATOM 1465 N N . ILE A 1 182 ? -41.434 -5.952 0.634 1.00 34.84 182 ILE A N 1
ATOM 1466 C CA . ILE A 1 182 ? -41.240 -5.822 -0.813 1.00 34.84 182 ILE A CA 1
ATOM 1467 C C . ILE A 1 182 ? -40.120 -4.822 -1.063 1.00 34.84 182 ILE A C 1
ATOM 1469 O O . ILE A 1 182 ? -40.069 -3.728 -0.505 1.00 34.84 182 ILE A O 1
ATOM 1473 N N . SER A 1 183 ? -39.202 -5.322 -1.873 1.00 30.17 183 SER A N 1
ATOM 1474 C CA . SER A 1 183 ? -37.911 -4.800 -2.266 1.00 30.17 183 SER A CA 1
ATOM 1475 C C . SER A 1 183 ? -38.020 -3.758 -3.388 1.00 30.17 183 SER A C 1
ATOM 1477 O O . SER A 1 183 ? -39.042 -3.649 -4.059 1.00 30.17 183 SER A O 1
ATOM 1479 N N . GLU A 1 184 ? -36.871 -3.121 -3.623 1.00 29.39 184 GLU A N 1
ATOM 1480 C CA . GLU A 1 184 ? -36.422 -2.411 -4.829 1.00 29.39 184 GLU A CA 1
ATOM 1481 C C . GLU A 1 184 ? -36.818 -0.933 -4.965 1.00 29.39 184 GLU A C 1
ATOM 1483 O O . GLU A 1 184 ? -37.931 -0.587 -5.346 1.00 29.39 184 GLU A O 1
ATOM 1488 N N . ARG A 1 185 ? -35.830 -0.034 -4.817 1.00 29.78 185 ARG A N 1
ATOM 1489 C CA . ARG A 1 185 ? -35.040 0.450 -5.968 1.00 29.78 185 ARG A CA 1
ATOM 1490 C C . ARG A 1 185 ? -33.932 1.420 -5.536 1.00 29.78 185 ARG A C 1
ATOM 1492 O O . ARG A 1 185 ? -34.107 2.224 -4.627 1.00 29.78 185 ARG A O 1
ATOM 1499 N N . SER A 1 186 ? -32.787 1.284 -6.196 1.00 27.92 186 SER A N 1
ATOM 1500 C CA . SER A 1 186 ? -31.521 1.947 -5.914 1.00 27.92 186 SER A CA 1
ATOM 1501 C C . SER A 1 186 ? -31.348 3.306 -6.607 1.00 27.92 186 SER A C 1
ATOM 1503 O O . SER A 1 186 ? -32.037 3.621 -7.576 1.00 27.92 186 SER A O 1
ATOM 1505 N N . ASP A 1 187 ? -30.325 4.001 -6.095 1.00 28.84 187 ASP A N 1
ATOM 1506 C CA . ASP A 1 187 ? -29.430 4.985 -6.717 1.00 28.84 187 ASP A CA 1
ATOM 1507 C C . ASP A 1 187 ? -29.999 6.369 -7.062 1.00 28.84 187 ASP A C 1
ATOM 1509 O O . ASP A 1 187 ? -30.986 6.504 -7.766 1.00 28.84 187 ASP A O 1
ATOM 1513 N N . HIS A 1 188 ? -29.343 7.438 -6.588 1.00 32.03 188 HIS A N 1
ATOM 1514 C CA . HIS A 1 188 ? -28.259 8.104 -7.320 1.00 32.03 188 HIS A CA 1
ATOM 1515 C C . HIS A 1 188 ? -27.497 9.085 -6.413 1.00 32.03 188 HIS A C 1
ATOM 1517 O O . HIS A 1 188 ? -28.058 9.797 -5.584 1.00 32.03 188 HIS A O 1
ATOM 1523 N N . ALA A 1 189 ? -26.182 9.090 -6.607 1.00 28.34 189 ALA A N 1
ATOM 1524 C CA . ALA A 1 189 ? -25.194 9.931 -5.958 1.00 28.34 189 ALA A CA 1
ATOM 1525 C C . ALA A 1 189 ? -25.336 11.421 -6.310 1.00 28.34 189 ALA A C 1
ATOM 1527 O O . ALA A 1 189 ? -25.648 11.767 -7.446 1.00 28.34 189 ALA A O 1
ATOM 1528 N N . SER A 1 190 ? -24.937 12.302 -5.388 1.00 33.97 190 SER A N 1
ATOM 1529 C CA . SER A 1 190 ? -24.273 13.549 -5.775 1.00 33.97 190 SER A CA 1
ATOM 1530 C C . SER A 1 190 ? -23.366 14.047 -4.655 1.00 33.97 190 SER A C 1
ATOM 1532 O O . SER A 1 190 ? -23.808 14.587 -3.646 1.00 33.97 190 SER A O 1
ATOM 1534 N N . GLN A 1 191 ? -22.069 13.863 -4.879 1.00 30.42 191 GLN A N 1
ATOM 1535 C CA . GLN A 1 191 ? -20.986 14.515 -4.158 1.00 30.42 191 GLN A CA 1
ATOM 1536 C C . GLN A 1 191 ? -21.018 16.016 -4.468 1.00 30.42 191 GLN A C 1
ATOM 1538 O O . GLN A 1 191 ? -21.058 16.388 -5.642 1.00 30.42 191 GLN A O 1
ATOM 1543 N N . LYS A 1 192 ? -20.935 16.875 -3.448 1.00 31.98 192 LYS A N 1
ATOM 1544 C CA . LYS A 1 192 ? -20.287 18.183 -3.581 1.00 31.98 192 LYS A CA 1
ATOM 1545 C C . LYS A 1 192 ? -19.438 18.458 -2.349 1.00 31.98 192 LYS A C 1
ATOM 1547 O O . LYS A 1 192 ? -19.860 18.283 -1.216 1.00 31.98 192 LYS A O 1
ATOM 1552 N N . THR A 1 193 ? -18.208 18.799 -2.676 1.00 29.62 193 THR A N 1
ATOM 1553 C CA . THR A 1 193 ? -17.009 18.924 -1.868 1.00 29.62 193 THR A CA 1
ATOM 1554 C C . THR A 1 193 ? -17.085 20.166 -0.987 1.00 29.62 193 THR A C 1
ATOM 1556 O O . THR A 1 193 ? -17.206 21.276 -1.503 1.00 29.62 193 THR A O 1
ATOM 1559 N N . GLU A 1 194 ? -16.983 19.987 0.327 1.00 29.39 194 GLU A N 1
ATOM 1560 C CA . GLU A 1 194 ? -16.680 21.068 1.264 1.00 29.39 194 GLU A CA 1
ATOM 1561 C C . GLU A 1 194 ? -15.157 21.223 1.339 1.00 29.39 194 GLU A C 1
ATOM 1563 O O . GLU A 1 194 ? -14.420 20.252 1.516 1.00 29.39 194 GLU A O 1
ATOM 1568 N N . HIS A 1 195 ? -14.684 22.445 1.111 1.00 29.80 195 HIS A N 1
ATOM 1569 C CA . HIS A 1 195 ? -13.271 22.800 1.077 1.00 29.80 195 HIS A CA 1
ATOM 1570 C C . HIS A 1 195 ? -12.902 23.402 2.437 1.00 29.80 195 HIS A C 1
ATOM 1572 O O . HIS A 1 195 ? -12.949 24.618 2.606 1.00 29.80 195 HIS A O 1
ATOM 1578 N N . ASP A 1 196 ? -12.576 22.556 3.415 1.00 28.94 196 ASP A N 1
ATOM 1579 C CA . ASP A 1 196 ? -12.100 23.018 4.721 1.00 28.94 196 ASP A CA 1
ATOM 1580 C C . ASP A 1 196 ? -10.572 23.191 4.681 1.00 28.94 196 ASP A C 1
ATOM 1582 O O . ASP A 1 196 ? -9.794 22.235 4.650 1.00 28.94 196 ASP A O 1
ATOM 1586 N N . GLY A 1 197 ? -10.143 24.448 4.560 1.00 30.55 197 GLY A N 1
ATOM 1587 C CA . GLY A 1 197 ? -8.742 24.850 4.521 1.00 30.55 197 GLY A CA 1
ATOM 1588 C C . GLY A 1 197 ? -8.156 24.901 5.926 1.00 30.55 197 GLY A C 1
ATOM 1589 O O . GLY A 1 197 ? -8.225 25.923 6.605 1.00 30.55 197 GLY A O 1
ATOM 1590 N N . GLN A 1 198 ? -7.529 23.806 6.345 1.00 30.45 198 GLN A N 1
ATOM 1591 C CA . GLN A 1 198 ? -6.766 23.727 7.585 1.00 30.45 198 GLN A CA 1
ATOM 1592 C C . GLN A 1 198 ? -5.500 24.604 7.490 1.00 30.45 198 GLN A C 1
ATOM 1594 O O . GLN A 1 198 ? -4.495 24.227 6.888 1.00 30.45 198 GLN A O 1
ATOM 1599 N N . LYS A 1 199 ? -5.549 25.801 8.091 1.00 31.31 199 LYS A N 1
ATOM 1600 C CA . LYS A 1 199 ? -4.402 26.706 8.280 1.00 31.31 199 LYS A CA 1
ATOM 1601 C C . LYS A 1 199 ? -3.407 26.066 9.258 1.00 31.31 199 LYS A C 1
ATOM 1603 O O . LYS A 1 199 ? -3.565 26.176 10.472 1.00 31.31 199 LYS A O 1
ATOM 1608 N N . VAL A 1 200 ? -2.380 25.397 8.738 1.00 31.98 200 VAL A N 1
ATOM 1609 C CA . VAL A 1 200 ? -1.228 24.950 9.534 1.00 31.98 200 VAL A CA 1
ATOM 1610 C C . VAL A 1 200 ? -0.272 26.129 9.694 1.00 31.98 200 VAL A C 1
ATOM 1612 O O . VAL A 1 200 ? 0.397 26.557 8.758 1.00 31.98 200 VAL A O 1
ATOM 1615 N N . GLU A 1 201 ? -0.251 26.686 10.898 1.00 34.28 201 GLU A N 1
ATOM 1616 C CA . GLU A 1 201 ? 0.626 27.777 11.301 1.00 34.28 201 GLU A CA 1
ATOM 1617 C C . GLU A 1 201 ? 2.009 27.205 11.658 1.00 34.28 201 GLU A C 1
ATOM 1619 O O . GLU A 1 201 ? 2.226 26.701 12.759 1.00 34.28 201 GLU A O 1
ATOM 1624 N N . ILE A 1 202 ? 2.955 27.248 10.714 1.00 34.31 202 ILE A N 1
ATOM 1625 C CA . ILE A 1 202 ? 4.366 26.948 10.989 1.00 34.31 202 ILE A CA 1
ATOM 1626 C C . ILE A 1 202 ? 5.030 28.243 11.465 1.00 34.31 202 ILE A C 1
ATOM 1628 O O . ILE A 1 202 ? 5.397 29.107 10.673 1.00 34.31 202 ILE A O 1
ATOM 1632 N N . LYS A 1 203 ? 5.181 28.381 12.785 1.00 34.66 203 LYS A N 1
ATOM 1633 C CA . LYS A 1 203 ? 6.078 29.369 13.397 1.00 34.66 203 LYS A CA 1
ATOM 1634 C C . LYS A 1 203 ? 7.518 28.851 13.325 1.00 34.66 203 LYS A C 1
ATOM 1636 O O . LYS A 1 203 ? 7.884 27.949 14.074 1.00 34.66 203 LYS A O 1
ATOM 1641 N N . GLY A 1 204 ? 8.319 29.445 12.444 1.00 29.94 204 GLY A N 1
ATOM 1642 C CA . GLY A 1 204 ? 9.786 29.406 12.469 1.00 29.94 204 GLY A CA 1
ATOM 1643 C C . GLY A 1 204 ? 10.356 30.757 12.935 1.00 29.94 204 GLY A C 1
ATOM 1644 O O . GLY A 1 204 ? 9.695 31.780 12.749 1.00 29.94 204 GLY A O 1
ATOM 1645 N N . PRO A 1 205 ? 11.527 30.784 13.594 1.00 34.66 205 PRO A N 1
ATOM 1646 C CA . PRO A 1 205 ? 11.954 31.896 14.434 1.00 34.66 205 PRO A CA 1
ATOM 1647 C C . PRO A 1 205 ? 12.647 33.016 13.648 1.00 34.66 205 PRO A C 1
ATOM 1649 O O . PRO A 1 205 ? 13.567 32.765 12.884 1.00 34.66 205 PRO A O 1
ATOM 1652 N N . GLY A 1 206 ? 12.255 34.256 13.948 1.00 38.44 206 GLY A N 1
ATOM 1653 C CA . GLY A 1 206 ? 13.179 35.382 14.092 1.00 38.44 206 GLY A CA 1
ATOM 1654 C C . GLY A 1 206 ? 13.845 35.951 12.836 1.00 38.44 206 GLY A C 1
ATOM 1655 O O . GLY A 1 206 ? 14.860 35.448 12.377 1.00 38.44 206 GLY A O 1
ATOM 1656 N N . HIS A 1 207 ? 13.378 37.153 12.482 1.00 41.44 207 HIS A N 1
ATOM 1657 C CA . HIS A 1 207 ? 14.134 38.246 11.855 1.00 41.44 207 HIS A CA 1
ATOM 1658 C C . HIS A 1 207 ? 14.027 38.403 10.331 1.00 41.44 207 HIS A C 1
ATOM 1660 O O . HIS A 1 207 ? 14.863 37.938 9.565 1.00 41.44 207 HIS A O 1
ATOM 1666 N N . SER A 1 208 ? 13.022 39.174 9.898 1.00 39.31 208 SER A N 1
ATOM 1667 C CA . SER A 1 208 ? 13.045 39.960 8.653 1.00 39.31 208 SER A CA 1
ATOM 1668 C C . SER A 1 208 ? 11.995 41.080 8.717 1.00 39.31 208 SER A C 1
ATOM 1670 O O . SER A 1 208 ? 11.132 41.193 7.854 1.00 39.31 208 SER A O 1
ATOM 1672 N N . GLU A 1 209 ? 12.053 41.942 9.737 1.00 40.59 209 GLU A N 1
ATOM 1673 C CA . GLU A 1 209 ? 11.206 43.153 9.803 1.00 40.59 209 GLU A CA 1
ATOM 1674 C C . GLU A 1 209 ? 11.589 44.218 8.751 1.00 40.59 209 GLU A C 1
ATOM 1676 O O . GLU A 1 209 ? 11.022 45.303 8.723 1.00 40.59 209 GLU A O 1
ATOM 1681 N N . SER A 1 210 ? 12.528 43.921 7.844 1.00 49.47 210 SER A N 1
ATOM 1682 C CA . SER A 1 210 ? 13.026 44.885 6.857 1.00 49.47 210 SER A CA 1
ATOM 1683 C C . SER A 1 210 ? 12.418 44.756 5.451 1.00 49.47 210 SER A C 1
ATOM 1685 O O . SER A 1 210 ? 12.708 45.601 4.607 1.00 49.47 210 SER A O 1
ATOM 1687 N N . LEU A 1 211 ? 11.595 43.737 5.169 1.00 49.97 211 LEU A N 1
ATOM 1688 C CA . LEU A 1 211 ? 11.015 43.507 3.829 1.00 49.97 211 LEU A CA 1
ATOM 1689 C C . LEU A 1 211 ? 9.548 43.943 3.693 1.00 49.97 211 LEU A C 1
ATOM 1691 O O . LEU A 1 211 ? 8.986 43.893 2.601 1.00 49.97 211 LEU A O 1
ATOM 1695 N N . THR A 1 212 ? 8.919 44.419 4.769 1.00 52.44 212 THR A N 1
ATOM 1696 C CA . THR A 1 212 ? 7.496 44.802 4.766 1.00 52.44 212 THR A CA 1
ATOM 1697 C C . THR A 1 212 ? 7.208 46.142 4.077 1.00 52.44 212 THR A C 1
ATOM 1699 O O . THR A 1 212 ? 6.044 46.485 3.908 1.00 52.44 212 THR A O 1
ATOM 1702 N N . ASN A 1 213 ? 8.239 46.881 3.644 1.00 59.34 213 ASN A N 1
ATOM 1703 C CA . ASN A 1 213 ? 8.123 48.179 2.958 1.00 59.34 213 ASN A CA 1
ATOM 1704 C C . ASN A 1 213 ? 8.484 48.111 1.461 1.00 59.34 213 ASN A C 1
ATOM 1706 O O . ASN A 1 213 ? 8.917 49.105 0.876 1.00 59.34 213 ASN A O 1
ATOM 1710 N N . LEU A 1 214 ? 8.352 46.942 0.831 1.00 62.03 214 LEU A N 1
ATOM 1711 C CA . LEU A 1 214 ? 8.548 46.810 -0.610 1.00 62.03 214 LEU A CA 1
ATOM 1712 C C . LEU A 1 214 ? 7.258 47.216 -1.349 1.00 62.03 214 LEU A C 1
ATOM 1714 O O . LEU A 1 214 ? 6.173 46.849 -0.889 1.00 62.03 214 LEU A O 1
ATOM 1718 N N . PRO A 1 215 ? 7.330 47.957 -2.475 1.00 72.62 215 PRO A N 1
ATOM 1719 C CA . PRO A 1 215 ? 6.143 48.268 -3.266 1.00 72.62 215 PRO A CA 1
ATOM 1720 C C . PRO A 1 215 ? 5.364 46.989 -3.588 1.00 72.62 215 PRO A C 1
ATOM 1722 O O . PRO A 1 215 ? 5.973 45.955 -3.865 1.00 72.62 215 PRO A O 1
ATOM 1725 N N . PHE A 1 216 ? 4.029 47.059 -3.548 1.00 64.19 216 PHE A N 1
ATOM 1726 C CA . PHE A 1 216 ? 3.133 45.898 -3.678 1.00 64.19 216 PHE A CA 1
ATOM 1727 C C . PHE A 1 216 ? 3.470 45.001 -4.885 1.00 64.19 216 PHE A C 1
ATOM 1729 O O . PHE A 1 216 ? 3.387 43.778 -4.797 1.00 64.19 216 PHE A O 1
ATOM 1736 N N . GLU A 1 217 ? 3.947 45.606 -5.975 1.00 64.75 217 GLU A N 1
ATOM 1737 C CA . GLU A 1 217 ? 4.387 44.932 -7.202 1.00 64.75 217 GLU A CA 1
ATOM 1738 C C . GLU A 1 217 ? 5.530 43.920 -6.984 1.00 64.75 217 GLU A C 1
ATOM 1740 O O . GLU A 1 217 ? 5.599 42.909 -7.680 1.00 64.75 217 GLU A O 1
ATOM 1745 N N . PHE A 1 218 ? 6.398 44.125 -5.989 1.00 67.75 218 PHE A N 1
ATOM 1746 C CA . PHE A 1 218 ? 7.509 43.216 -5.682 1.00 67.75 218 PHE A CA 1
ATOM 1747 C C . PHE A 1 218 ? 7.147 42.133 -4.664 1.00 67.75 218 PHE A C 1
ATOM 1749 O O . PHE A 1 218 ? 7.846 41.124 -4.564 1.00 67.75 218 PHE A O 1
ATOM 1756 N N . TYR A 1 219 ? 6.050 42.301 -3.924 1.00 75.75 219 TYR A N 1
ATOM 1757 C CA . TYR A 1 219 ? 5.619 41.321 -2.927 1.00 75.75 219 TYR A CA 1
ATOM 1758 C C . TYR A 1 219 ? 5.259 39.981 -3.584 1.00 75.75 219 TYR A C 1
ATOM 1760 O O . TYR A 1 219 ? 5.583 38.913 -3.066 1.00 75.75 219 TYR A O 1
ATOM 1768 N N . HIS A 1 220 ? 4.667 40.047 -4.778 1.00 77.75 220 HIS A N 1
ATOM 1769 C CA . HIS A 1 220 ? 4.340 38.886 -5.600 1.00 77.75 220 HIS A CA 1
ATOM 1770 C C . HIS A 1 220 ? 5.583 38.055 -5.964 1.00 77.75 220 HIS A C 1
ATOM 1772 O O . HIS A 1 220 ? 5.565 36.835 -5.829 1.00 77.75 220 HIS A O 1
ATOM 1778 N N . TYR A 1 221 ? 6.690 38.710 -6.328 1.00 76.69 221 TYR A N 1
ATOM 1779 C CA . TYR A 1 221 ? 7.937 38.034 -6.693 1.00 76.69 221 TYR A CA 1
ATOM 1780 C C . TYR A 1 221 ? 8.607 37.322 -5.503 1.00 76.69 221 TYR A C 1
ATOM 1782 O O . TYR A 1 221 ? 9.058 36.187 -5.646 1.00 76.69 221 TYR A O 1
ATOM 1790 N N . TYR A 1 222 ? 8.664 37.961 -4.328 1.00 75.38 222 TYR A N 1
ATOM 1791 C CA . TYR A 1 222 ? 9.370 37.410 -3.160 1.00 75.38 222 TYR A CA 1
ATOM 1792 C C . TYR A 1 222 ? 8.533 36.447 -2.313 1.00 75.38 222 TYR A C 1
ATOM 1794 O O . TYR A 1 222 ? 9.087 35.524 -1.719 1.00 75.38 222 TYR A O 1
ATOM 1802 N N . HIS A 1 223 ? 7.218 36.657 -2.232 1.00 79.06 223 HIS A N 1
ATOM 1803 C CA . HIS A 1 223 ? 6.351 35.903 -1.324 1.00 79.06 223 HIS A CA 1
ATOM 1804 C C . HIS A 1 223 ? 5.264 35.098 -2.035 1.00 79.06 223 HIS A C 1
ATOM 1806 O O . HIS A 1 223 ? 4.723 34.172 -1.435 1.00 79.06 223 HIS A O 1
ATOM 1812 N N . GLY A 1 224 ? 4.939 35.404 -3.294 1.00 79.00 224 GLY A N 1
ATOM 1813 C CA . GLY A 1 224 ? 3.863 34.716 -4.011 1.00 79.00 224 GLY A CA 1
ATOM 1814 C C . GLY A 1 224 ? 4.174 33.245 -4.298 1.00 79.00 224 GLY A C 1
ATOM 1815 O O . GLY A 1 224 ? 3.292 32.400 -4.177 1.00 79.00 224 GLY A O 1
ATOM 1816 N N . SER A 1 225 ? 5.441 32.906 -4.549 1.00 74.06 225 SER A N 1
ATOM 1817 C CA . SER A 1 225 ? 5.886 31.523 -4.772 1.00 74.06 225 SER A CA 1
ATOM 1818 C C . SER A 1 225 ? 5.759 30.611 -3.545 1.00 74.06 225 SER A C 1
ATOM 1820 O O . SER A 1 225 ? 5.711 29.391 -3.699 1.00 74.06 225 SER A O 1
ATOM 1822 N N . SER A 1 226 ? 5.670 31.181 -2.338 1.00 76.38 226 SER A N 1
ATOM 1823 C CA . SER A 1 226 ? 5.469 30.425 -1.096 1.00 76.38 226 SER A CA 1
ATOM 1824 C C . SER A 1 226 ? 4.033 29.927 -0.922 1.00 76.38 226 SER A C 1
ATOM 1826 O O . SER A 1 226 ? 3.803 29.005 -0.141 1.00 76.38 226 SER A O 1
ATOM 1828 N N . TYR A 1 227 ? 3.068 30.530 -1.624 1.00 78.56 227 TYR A N 1
ATOM 1829 C CA . TYR A 1 227 ? 1.639 30.248 -1.453 1.00 78.56 227 TYR A CA 1
ATOM 1830 C C . TYR A 1 227 ? 0.932 29.838 -2.751 1.00 78.56 227 TYR A C 1
ATOM 1832 O O . TYR A 1 227 ? -0.139 29.239 -2.685 1.00 78.56 227 TYR A O 1
ATOM 1840 N N . ASP A 1 228 ? 1.520 30.121 -3.915 1.00 82.62 228 ASP A N 1
ATOM 1841 C CA . ASP A 1 228 ? 0.958 29.795 -5.222 1.00 82.62 228 ASP A CA 1
ATOM 1842 C C . ASP A 1 228 ? 2.024 29.235 -6.180 1.00 82.62 228 ASP A C 1
ATOM 1844 O O . ASP A 1 228 ? 3.034 29.871 -6.501 1.00 82.62 228 ASP A O 1
ATOM 1848 N N . LEU A 1 229 ? 1.763 28.024 -6.679 1.00 82.94 229 LEU A N 1
ATOM 1849 C CA . LEU A 1 229 ? 2.636 27.337 -7.629 1.00 82.94 229 LEU A CA 1
ATOM 1850 C C . LEU A 1 229 ? 2.671 28.052 -8.989 1.00 82.94 229 LEU A C 1
ATOM 1852 O O . LEU A 1 229 ? 3.699 28.007 -9.666 1.00 82.94 229 LEU A O 1
ATOM 1856 N N . GLY A 1 230 ? 1.582 28.724 -9.385 1.00 86.81 230 GLY A N 1
ATOM 1857 C CA . GLY A 1 230 ? 1.530 29.513 -10.620 1.00 86.81 230 GLY A CA 1
ATOM 1858 C C . GLY A 1 230 ? 2.571 30.630 -10.609 1.00 86.81 230 GLY A C 1
ATOM 1859 O O . GLY A 1 230 ? 3.407 30.716 -11.510 1.00 86.81 230 GLY A O 1
ATOM 1860 N N . THR A 1 231 ? 2.602 31.387 -9.517 1.00 82.75 231 THR A N 1
ATOM 1861 C CA . THR A 1 231 ? 3.582 32.449 -9.274 1.00 82.75 231 THR A CA 1
ATOM 1862 C C . THR A 1 231 ? 5.024 31.924 -9.282 1.00 82.75 231 THR A C 1
ATOM 1864 O O . THR A 1 231 ? 5.907 32.526 -9.895 1.00 82.75 231 THR A O 1
ATOM 1867 N N . LEU A 1 232 ? 5.287 30.763 -8.668 1.00 84.06 232 LEU A N 1
ATOM 1868 C CA . LEU A 1 232 ? 6.622 30.145 -8.698 1.00 84.06 232 LEU A CA 1
ATOM 1869 C C . LEU A 1 232 ? 7.071 29.803 -10.132 1.00 84.06 232 LEU A C 1
ATOM 1871 O O . LEU A 1 232 ? 8.232 30.021 -10.493 1.00 84.06 232 LEU A O 1
ATOM 1875 N N . ILE A 1 233 ? 6.161 29.290 -10.963 1.00 84.56 233 ILE A N 1
ATOM 1876 C CA . ILE A 1 233 ? 6.444 28.960 -12.367 1.00 84.56 233 ILE A CA 1
ATOM 1877 C C . ILE A 1 233 ? 6.749 30.226 -13.175 1.00 84.56 233 ILE A C 1
ATOM 1879 O O . ILE A 1 233 ? 7.666 30.218 -13.999 1.00 84.56 233 ILE A O 1
ATOM 1883 N N . GLU A 1 234 ? 6.014 31.312 -12.954 1.00 85.88 234 GLU A N 1
ATOM 1884 C CA . GLU A 1 234 ? 6.246 32.593 -13.631 1.00 85.88 234 GLU A CA 1
ATOM 1885 C C . GLU A 1 234 ? 7.616 33.179 -13.291 1.00 85.88 234 GLU A C 1
ATOM 1887 O O . GLU A 1 234 ? 8.394 33.501 -14.196 1.00 85.88 234 GLU A O 1
ATOM 1892 N N . VAL A 1 235 ? 7.959 33.214 -12.000 1.00 83.00 235 VAL A N 1
ATOM 1893 C CA . VAL A 1 235 ? 9.282 33.639 -11.527 1.00 83.00 235 VAL A CA 1
ATOM 1894 C C . VAL A 1 235 ? 10.377 32.782 -12.162 1.00 83.00 235 VAL A C 1
ATOM 1896 O O . VAL A 1 235 ? 11.352 33.319 -12.692 1.00 83.00 235 VAL A O 1
ATOM 1899 N N . ARG A 1 236 ? 10.209 31.455 -12.197 1.00 86.31 236 ARG A N 1
ATOM 1900 C CA . ARG A 1 236 ? 11.195 30.560 -12.815 1.00 86.31 236 ARG A CA 1
ATOM 1901 C C . ARG A 1 236 ? 11.362 30.815 -14.314 1.00 86.31 236 ARG A C 1
ATOM 1903 O O . ARG A 1 236 ? 12.490 30.898 -14.794 1.00 8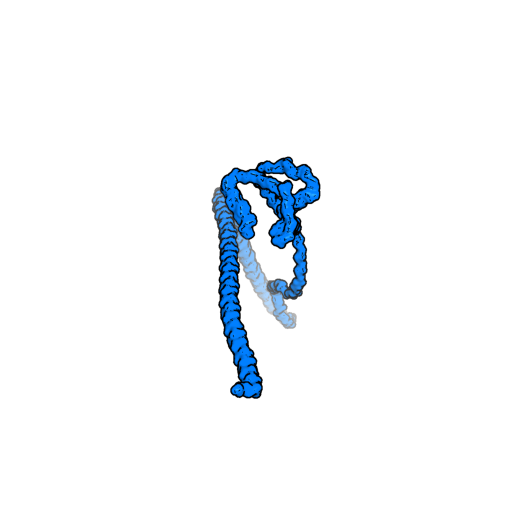6.31 236 ARG A O 1
ATOM 1910 N N . ARG A 1 237 ? 10.264 30.995 -15.050 1.00 83.50 237 ARG A N 1
ATOM 1911 C CA . ARG A 1 237 ? 10.295 31.296 -16.493 1.00 83.50 237 ARG A CA 1
ATOM 1912 C C . ARG A 1 237 ? 10.992 32.620 -16.795 1.00 83.50 237 ARG A C 1
ATOM 1914 O O . ARG A 1 237 ? 11.677 32.734 -17.814 1.00 83.50 237 ARG A O 1
ATOM 1921 N N . MET A 1 238 ? 10.835 33.607 -15.916 1.00 82.44 238 MET A N 1
ATOM 1922 C CA . MET A 1 238 ? 11.571 34.863 -16.006 1.00 82.44 238 MET A CA 1
ATOM 1923 C C . MET A 1 238 ? 13.081 34.619 -15.857 1.00 82.44 238 MET A C 1
ATOM 1925 O O . MET A 1 238 ? 13.848 35.063 -16.710 1.00 82.44 238 MET A O 1
ATOM 1929 N N . TRP A 1 239 ? 13.505 33.840 -14.856 1.00 80.56 239 TRP A N 1
ATOM 1930 C CA . TRP A 1 239 ? 14.913 33.468 -14.650 1.00 80.56 239 TRP A CA 1
ATOM 1931 C C . TRP A 1 239 ? 15.514 32.660 -15.800 1.00 80.56 239 TRP A C 1
ATOM 1933 O O . TRP A 1 239 ? 16.655 32.907 -16.199 1.00 80.56 239 TRP A O 1
ATOM 1943 N N . ASP A 1 240 ? 14.738 31.769 -16.415 1.00 82.31 240 ASP A N 1
ATOM 1944 C CA . ASP A 1 240 ? 15.184 31.004 -17.582 1.00 82.31 240 ASP A CA 1
ATOM 1945 C C . ASP A 1 240 ? 15.582 31.918 -18.761 1.00 82.31 240 ASP A C 1
ATOM 1947 O O . ASP A 1 240 ? 16.337 31.504 -19.640 1.00 82.31 240 ASP A O 1
ATOM 1951 N N . SER A 1 241 ? 15.100 33.165 -18.816 1.00 80.44 241 SER A N 1
ATOM 1952 C CA . SER A 1 241 ? 15.497 34.142 -19.846 1.00 80.44 241 SER A CA 1
ATOM 1953 C C . SER A 1 241 ? 16.927 34.666 -19.668 1.00 80.44 241 SER A C 1
ATOM 1955 O O . SER A 1 241 ? 17.534 35.097 -20.647 1.00 80.44 241 SER A O 1
ATOM 1957 N N . PHE A 1 242 ? 17.476 34.585 -18.453 1.00 76.38 242 PHE A N 1
ATOM 1958 C CA . PHE A 1 242 ? 18.844 35.004 -18.132 1.00 76.38 242 PHE A CA 1
ATOM 1959 C C . PHE A 1 242 ? 19.827 33.828 -18.025 1.00 76.38 242 PHE A C 1
ATOM 1961 O O . PHE A 1 242 ? 21.030 34.012 -18.189 1.00 76.38 242 PHE A O 1
ATOM 1968 N N . ILE A 1 243 ? 19.325 32.620 -17.748 1.00 78.06 243 ILE A N 1
ATOM 1969 C CA . ILE A 1 243 ? 20.142 31.409 -17.554 1.00 78.06 243 ILE A CA 1
ATOM 1970 C C . ILE A 1 243 ? 20.361 30.653 -18.877 1.00 78.06 243 ILE A C 1
ATOM 1972 O O . ILE A 1 243 ? 21.372 29.971 -19.047 1.00 78.06 243 ILE A O 1
ATOM 1976 N N . ARG A 1 244 ? 19.439 30.767 -19.845 1.00 78.19 244 ARG A N 1
ATOM 1977 C CA . ARG A 1 244 ? 19.553 30.046 -21.122 1.00 78.19 244 ARG A CA 1
ATOM 1978 C C . ARG A 1 244 ? 20.777 30.494 -21.943 1.00 78.19 244 ARG A C 1
ATOM 1980 O O . ARG A 1 244 ? 21.087 31.686 -21.973 1.00 78.19 244 ARG A O 1
ATOM 1987 N N . PRO A 1 245 ? 21.433 29.578 -22.686 1.00 65.31 245 PRO A N 1
ATOM 1988 C CA . PRO A 1 245 ? 22.520 29.934 -23.597 1.00 65.31 245 PRO A CA 1
ATOM 1989 C C . PRO A 1 245 ? 22.033 30.943 -24.651 1.00 65.31 245 PRO A C 1
ATOM 1991 O O . PRO A 1 245 ? 21.158 30.626 -25.453 1.00 65.31 245 PRO A O 1
ATOM 1994 N N . GLY A 1 246 ? 22.576 32.165 -24.628 1.00 73.31 246 GLY A N 1
ATOM 1995 C CA . GLY A 1 246 ? 22.132 33.282 -25.478 1.00 73.31 246 GLY A CA 1
ATOM 1996 C C . GLY A 1 246 ? 21.087 34.219 -24.849 1.00 73.31 246 GLY A C 1
ATOM 1997 O O . GLY A 1 246 ? 20.588 35.106 -25.538 1.00 73.31 246 GLY A O 1
ATOM 1998 N N . GLY A 1 247 ? 20.755 34.035 -23.567 1.00 70.38 247 GLY A N 1
ATOM 1999 C CA . GLY A 1 247 ? 19.893 34.922 -22.783 1.00 70.38 247 GLY A CA 1
ATOM 2000 C C . GLY A 1 247 ? 20.533 36.273 -22.438 1.00 70.38 247 GLY A C 1
ATOM 2001 O O . GLY A 1 247 ? 21.731 36.494 -22.644 1.00 70.38 247 GLY A O 1
ATOM 2002 N N . SER A 1 248 ? 19.730 37.202 -21.914 1.00 72.12 248 SER A N 1
ATOM 2003 C CA . SER A 1 248 ? 20.230 38.497 -21.441 1.00 72.12 248 SER A CA 1
ATOM 2004 C C . SER A 1 248 ? 21.088 38.319 -20.184 1.00 72.12 248 SER A C 1
ATOM 2006 O O . SER A 1 248 ? 20.900 37.400 -19.391 1.00 72.12 248 SER A O 1
ATOM 2008 N N . ARG A 1 249 ? 22.071 39.202 -19.990 1.00 70.44 249 ARG A N 1
ATOM 2009 C CA . ARG A 1 249 ? 22.954 39.143 -18.819 1.00 70.44 249 ARG A CA 1
ATOM 2010 C C . ARG A 1 249 ? 22.161 39.495 -17.557 1.00 70.44 249 ARG A C 1
ATOM 2012 O O . ARG A 1 249 ? 21.456 40.503 -17.550 1.00 70.44 249 ARG A O 1
ATOM 2019 N N . ILE A 1 250 ? 22.310 38.693 -16.500 1.00 72.19 250 ILE A N 1
ATOM 2020 C CA . ILE A 1 250 ? 21.695 38.960 -15.190 1.00 72.19 250 ILE A CA 1
ATOM 2021 C C . ILE A 1 250 ? 22.098 40.378 -14.733 1.00 72.19 250 ILE A C 1
ATOM 2023 O O . ILE A 1 250 ? 23.299 40.683 -14.713 1.00 72.19 250 ILE A O 1
ATOM 2027 N N . PRO A 1 251 ? 21.140 41.261 -14.391 1.00 65.94 251 PRO A N 1
ATOM 2028 C CA . PRO A 1 251 ? 21.446 42.608 -13.922 1.00 65.94 251 PRO A CA 1
ATOM 2029 C C . PRO A 1 251 ? 22.288 42.588 -12.637 1.00 65.94 251 PRO A C 1
ATOM 2031 O O . PRO A 1 251 ? 21.842 42.109 -11.599 1.00 65.94 251 PRO A O 1
ATOM 2034 N N . GLY A 1 252 ? 23.499 43.155 -12.685 1.00 58.94 252 GLY A N 1
ATOM 2035 C CA . GLY A 1 252 ? 24.510 43.040 -11.616 1.00 58.94 252 GLY A CA 1
ATOM 2036 C C . GLY A 1 252 ? 24.167 43.686 -10.265 1.00 58.94 252 GLY A C 1
ATOM 2037 O O . GLY A 1 252 ? 24.924 43.537 -9.316 1.00 58.94 252 GLY A O 1
ATOM 2038 N N . HIS A 1 253 ? 23.045 44.398 -10.168 1.00 61.84 253 HIS A N 1
ATOM 2039 C CA . HIS A 1 253 ? 22.535 45.018 -8.940 1.00 61.84 253 HIS A CA 1
ATOM 2040 C C . HIS A 1 253 ? 21.491 44.174 -8.186 1.00 61.84 253 HIS A C 1
ATOM 2042 O O . HIS A 1 253 ? 21.016 44.593 -7.131 1.00 61.84 253 HIS A O 1
ATOM 2048 N N . TRP A 1 254 ? 21.085 43.015 -8.718 1.00 58.59 254 TRP A N 1
ATOM 2049 C CA . TRP A 1 254 ? 20.066 42.190 -8.073 1.00 58.59 254 TRP A CA 1
ATOM 2050 C C . TRP A 1 254 ? 20.692 41.197 -7.101 1.00 58.59 254 TRP A C 1
ATOM 2052 O O . TRP A 1 254 ? 21.034 40.074 -7.447 1.00 58.59 254 TRP A O 1
ATOM 2062 N N . VAL A 1 255 ? 20.756 41.691 -5.862 1.00 55.38 255 VAL A N 1
ATOM 2063 C CA . VAL A 1 255 ? 20.816 40.956 -4.596 1.00 55.38 255 VAL A CA 1
ATOM 2064 C C . VAL A 1 255 ? 22.152 40.269 -4.323 1.00 55.38 255 VAL A C 1
ATOM 2066 O O . VAL A 1 255 ? 22.460 39.191 -4.820 1.00 55.38 255 VAL A O 1
ATOM 2069 N N . GLN A 1 256 ? 22.929 40.893 -3.438 1.00 48.09 256 GLN A N 1
ATOM 2070 C CA . GLN A 1 256 ? 24.000 40.212 -2.725 1.00 48.09 256 GLN A CA 1
ATOM 2071 C C . GLN A 1 256 ? 23.330 39.227 -1.751 1.00 48.09 256 GLN A C 1
ATOM 2073 O O . GLN A 1 256 ? 22.520 39.674 -0.932 1.00 48.09 256 GLN A O 1
ATOM 2078 N N . PRO A 1 257 ? 23.575 37.908 -1.855 1.00 51.19 257 PRO A N 1
ATOM 2079 C CA . PRO A 1 257 ? 22.976 36.960 -0.928 1.00 51.19 257 PRO A CA 1
ATOM 2080 C C . PRO A 1 257 ? 23.424 37.307 0.499 1.00 51.19 257 PRO A C 1
ATOM 2082 O O . PRO A 1 257 ? 24.575 37.725 0.686 1.00 51.19 257 PRO A O 1
ATOM 2085 N N . PRO A 1 258 ? 22.541 37.172 1.505 1.00 48.38 258 PRO A N 1
ATOM 2086 C CA . PRO A 1 258 ? 22.944 37.369 2.888 1.00 48.38 258 PRO A CA 1
ATOM 2087 C C . PRO A 1 258 ? 24.109 36.422 3.216 1.00 48.38 258 PRO A C 1
ATOM 2089 O O . PRO A 1 258 ? 24.133 35.294 2.711 1.00 48.38 258 PRO A O 1
ATOM 2092 N N . PRO A 1 259 ? 25.093 36.863 4.022 1.00 49.81 259 PRO A N 1
ATOM 2093 C CA . PRO A 1 259 ? 26.188 35.995 4.429 1.00 49.81 259 PRO A CA 1
ATOM 2094 C C . PRO A 1 259 ? 25.602 34.746 5.108 1.00 49.81 259 PRO A C 1
ATOM 2096 O O . PRO A 1 259 ? 24.699 34.881 5.941 1.00 49.81 259 PRO A O 1
ATOM 2099 N N . PRO A 1 260 ? 26.045 33.537 4.727 1.00 50.94 260 PRO A N 1
ATOM 2100 C CA . PRO A 1 260 ? 25.437 32.310 5.218 1.00 50.94 260 PRO A CA 1
ATOM 2101 C C . PRO A 1 260 ? 25.647 32.175 6.722 1.00 50.94 260 PRO A C 1
ATOM 2103 O O . PRO A 1 260 ? 26.675 32.578 7.267 1.00 50.94 260 PRO A O 1
ATOM 2106 N N . ALA A 1 261 ? 24.653 31.591 7.388 1.00 55.38 261 ALA A N 1
ATOM 2107 C CA . ALA A 1 261 ? 24.612 31.501 8.840 1.00 55.38 261 ALA A CA 1
ATOM 2108 C C . ALA A 1 261 ? 25.680 30.556 9.431 1.00 55.38 261 ALA A C 1
ATOM 2110 O O . ALA A 1 261 ? 25.926 30.641 10.629 1.00 55.38 261 ALA A O 1
ATOM 2111 N N . ASN A 1 262 ? 26.316 29.686 8.626 1.00 50.22 262 ASN A N 1
ATOM 2112 C CA . ASN A 1 262 ? 27.446 28.824 9.008 1.00 50.22 262 ASN A CA 1
ATOM 2113 C C . ASN A 1 262 ? 28.240 28.317 7.781 1.00 50.22 262 ASN A C 1
ATOM 2115 O O . ASN A 1 262 ? 27.695 28.194 6.685 1.00 50.22 262 ASN A O 1
ATOM 2119 N N . GLU A 1 263 ? 29.516 27.947 7.976 1.00 50.38 263 GLU A N 1
ATOM 2120 C CA . GLU A 1 263 ? 30.437 27.480 6.911 1.00 50.38 263 GLU A CA 1
ATOM 2121 C C . GLU A 1 263 ? 29.980 26.204 6.173 1.00 50.38 263 GLU A C 1
ATOM 2123 O O . GLU A 1 263 ? 30.427 25.941 5.058 1.00 50.38 263 GLU A O 1
ATOM 2128 N N . LEU A 1 264 ? 29.061 25.424 6.749 1.00 54.06 264 LEU A N 1
ATOM 2129 C CA . LEU A 1 264 ? 28.546 24.196 6.131 1.00 54.06 264 LEU A CA 1
ATOM 2130 C C . LEU A 1 264 ? 27.524 24.470 5.011 1.00 54.06 264 LEU A C 1
ATOM 2132 O O . LEU A 1 264 ? 27.486 23.726 4.028 1.00 54.06 264 LEU A O 1
ATOM 2136 N N . ASP A 1 265 ? 26.776 25.576 5.090 1.00 49.97 265 ASP A N 1
ATOM 2137 C CA . ASP A 1 265 ? 25.757 25.948 4.094 1.00 49.97 265 ASP A CA 1
ATOM 2138 C C . ASP A 1 265 ? 26.361 26.523 2.802 1.00 49.97 265 ASP A C 1
ATOM 2140 O O . ASP A 1 265 ? 25.736 26.471 1.740 1.00 49.97 265 ASP A O 1
ATOM 2144 N N . PHE A 1 266 ? 27.613 26.999 2.854 1.00 41.81 266 PHE A N 1
ATOM 2145 C CA . PHE A 1 266 ? 28.359 27.430 1.664 1.00 41.81 266 PHE A CA 1
ATOM 2146 C C . PHE A 1 266 ? 28.525 26.293 0.644 1.00 41.81 266 PHE A C 1
ATOM 2148 O O . PHE A 1 266 ? 28.533 26.544 -0.562 1.00 41.81 266 PHE A O 1
ATOM 2155 N N . SER A 1 267 ? 28.636 25.044 1.111 1.00 45.84 267 SER A N 1
ATOM 2156 C CA . SER A 1 267 ? 28.850 23.886 0.237 1.00 45.84 267 SER A CA 1
ATOM 2157 C C . SER A 1 267 ? 27.587 23.447 -0.516 1.00 45.84 267 SER A C 1
ATOM 2159 O O . SER A 1 267 ? 27.687 23.015 -1.665 1.00 45.84 267 SER A O 1
ATOM 2161 N N . MET A 1 268 ? 26.398 23.617 0.079 1.00 45.75 268 MET A N 1
ATOM 2162 C CA . MET A 1 268 ? 25.130 23.247 -0.564 1.00 45.75 268 MET A CA 1
ATOM 2163 C C . MET A 1 268 ? 24.693 24.263 -1.621 1.00 45.75 268 MET A C 1
ATOM 2165 O O . MET A 1 268 ? 24.292 23.862 -2.711 1.00 45.75 268 MET A O 1
ATOM 2169 N N . LEU A 1 269 ? 24.836 25.566 -1.354 1.00 45.53 269 LEU A N 1
ATOM 2170 C CA . LEU A 1 269 ? 24.428 26.612 -2.305 1.00 45.53 269 LEU A CA 1
ATOM 2171 C C . LEU A 1 269 ? 25.294 26.649 -3.574 1.00 45.53 269 LEU A C 1
ATOM 2173 O O . LEU A 1 269 ? 24.796 26.975 -4.649 1.00 45.53 269 LEU A O 1
ATOM 2177 N N . LEU A 1 270 ? 26.577 26.285 -3.482 1.00 40.62 270 LEU A N 1
ATOM 2178 C CA . LEU A 1 270 ? 27.457 26.199 -4.654 1.00 40.62 270 LEU A CA 1
ATOM 2179 C C . LEU A 1 270 ? 27.216 24.939 -5.502 1.00 40.62 270 LEU A C 1
ATOM 2181 O O . LEU A 1 270 ? 27.488 24.973 -6.702 1.00 40.62 270 LEU A O 1
ATOM 2185 N N . CYS A 1 271 ? 26.676 23.857 -4.927 1.00 38.28 271 CYS A N 1
ATOM 2186 C CA . CYS A 1 271 ? 26.373 22.636 -5.681 1.00 38.28 271 CYS A CA 1
ATOM 2187 C C . CYS A 1 271 ? 25.103 22.748 -6.539 1.00 38.28 271 CYS A C 1
ATOM 2189 O O . CYS A 1 271 ? 25.043 22.120 -7.591 1.00 38.28 271 CYS A O 1
ATOM 2191 N N . GLU A 1 272 ? 24.114 23.559 -6.153 1.00 38.22 272 GLU A N 1
ATOM 2192 C CA . GLU A 1 272 ? 22.861 23.695 -6.922 1.00 38.22 272 GLU A CA 1
ATOM 2193 C C . GLU A 1 272 ? 22.930 24.697 -8.088 1.00 38.22 272 GLU A C 1
ATOM 2195 O O . GLU A 1 272 ? 22.016 24.744 -8.908 1.00 38.22 272 GLU A O 1
ATOM 2200 N N . ILE A 1 273 ? 24.004 25.485 -8.205 1.00 43.03 273 ILE A N 1
ATOM 2201 C CA . ILE A 1 273 ? 24.150 26.490 -9.277 1.00 43.03 273 ILE A CA 1
ATOM 2202 C C . ILE A 1 273 ? 24.986 25.966 -10.465 1.00 43.03 273 ILE A C 1
ATOM 2204 O O . ILE A 1 273 ? 24.923 26.533 -11.554 1.00 43.03 273 ILE A O 1
ATOM 2208 N N . PHE A 1 274 ? 25.730 24.866 -10.300 1.00 36.66 274 PHE A N 1
ATOM 2209 C CA . PHE A 1 274 ? 26.628 24.311 -11.330 1.00 36.66 274 PHE A CA 1
ATOM 2210 C C . PHE A 1 274 ? 26.320 22.860 -11.754 1.00 36.66 274 PHE A C 1
ATOM 2212 O O . PHE A 1 274 ? 27.210 22.177 -12.264 1.00 36.66 274 PHE A O 1
ATOM 2219 N N . ALA A 1 275 ? 25.073 22.403 -11.602 1.00 35.69 275 ALA A N 1
ATOM 2220 C CA . ALA A 1 275 ? 24.587 21.141 -12.174 1.00 35.69 275 ALA A CA 1
ATOM 2221 C C . ALA A 1 275 ? 23.536 21.380 -13.268 1.00 35.69 275 ALA A C 1
ATOM 2223 O O . ALA A 1 275 ? 22.595 22.169 -13.024 1.00 35.69 275 ALA A O 1
#

pLDDT: mean 72.82, std 24.96, range [27.92, 98.5]

Secondary structure (DSSP, 8-state):
---HHHHHHHHHHHHHHHHHHHHHHHHHHHHHHHHHHHHHHHHHHHHHHHHHHHHHHHHHHHHHHHHHHHHHHHHHHHHHHHHHHHHHHHHHHHHHHHHHHHHHTT---TTT-HHHHHHHHHHHHHHHHHHHHHHHHHHHHHHHHHHHHHHHHHTT---------------S------------------------------------TTSTTS-HHHHHHHHGGGT-HHHHHHHHHHHHHHHSTTPPPPPTTS-PPPPPSSTTHHHHHHHTT--

Radius of gyration: 54.37 Å; chains: 1; bounding box: 142×91×134 Å

Organism: Aegilops tauschii subsp. strangulata (NCBI:txid200361)

InterPro domains:
  IPR031974 Programmed cell death protein 7 [PF16021] (213-263)
  IPR052831 Apoptosis-promoting protein [PTHR48190] (2-264)

Sequence (275 aa):
MVSLAQKLQKSKRNKRWRKRKRKHVAELFQKESAEFDRIDQEADEWRARQISNDIAKRKVESMKQIAKKKANEERKRLESELELALMVEKLQELRSVRVEKLKKQGHFLPEEDDKYLERVKAAVEEEERQAATAARTDAAKDAILTAEESRKAAHHTTAQEDGLGQPKSGSAPEQNQGDASISERSDHASQKTEHDGQKVEIKGPGHSESLTNLPFEFYHYYHGSSYDLGTLIEVRRMWDSFIRPGGSRIPGHWVQPPPPANELDFSMLLCEIFA

Foldseek 3Di:
DDDPVVVVVVVVVVVVVVVVVVVVVVVVVVVVVVVVVVVVVVVVVVVVVVVVVVVVVVVVVVVVVVVVVVVVVVVVVVVVVVVVVVVVVVVVVVVVVVVVVVVVVVDDDCVVVVVVVVVVVVVVVVVVVVVVVVVVVVVVVVVVVVVVVVVVVPVPDDDDDDDDDDDDDDDDDDDDDDDDDDDDDDDDDDDDDDDDDDPDDDDDDDDDPPPPPDPPVCCLLPPVVVPDVVSVVVNVVVVCQCVPDVHDPDPPPPDDDDDDPDPVVVVVVVVVVPD